Protein AF-A0A529U9S0-F1 (afdb_monomer_lite)

Structure (mmCIF, N/CA/C/O backbone):
data_AF-A0A529U9S0-F1
#
_entry.id   AF-A0A529U9S0-F1
#
loop_
_atom_site.group_PDB
_atom_site.id
_atom_site.type_symbol
_atom_site.label_atom_id
_atom_site.label_alt_id
_atom_site.label_comp_id
_atom_site.label_asym_id
_atom_site.label_entity_id
_atom_site.label_seq_id
_atom_site.pdbx_PDB_ins_code
_atom_site.Cartn_x
_atom_site.Cartn_y
_atom_site.Cartn_z
_atom_site.occupancy
_atom_site.B_iso_or_equiv
_atom_site.auth_seq_id
_atom_site.auth_comp_id
_atom_site.auth_asym_id
_atom_site.auth_atom_id
_atom_site.pdbx_PDB_model_num
ATOM 1 N N . MET A 1 1 ? 20.761 3.898 13.528 1.00 39.94 1 MET A N 1
ATOM 2 C CA . MET A 1 1 ? 19.463 4.242 12.905 1.00 39.94 1 MET A CA 1
ATOM 3 C C . MET A 1 1 ? 19.057 3.034 12.089 1.00 39.94 1 MET A C 1
ATOM 5 O O . MET A 1 1 ? 19.897 2.594 11.314 1.00 39.94 1 MET A O 1
ATOM 9 N N . SER A 1 2 ? 17.864 2.473 12.319 1.00 40.12 2 SER A N 1
ATOM 10 C CA . SER A 1 2 ? 17.371 1.343 11.515 1.00 40.12 2 SER A CA 1
ATOM 11 C C . SER A 1 2 ? 17.343 1.751 10.038 1.00 40.12 2 SER A C 1
ATOM 13 O O . SER A 1 2 ? 17.006 2.893 9.712 1.00 40.12 2 SER A O 1
ATOM 15 N N . ARG A 1 3 ? 17.801 0.841 9.175 1.00 52.47 3 ARG A N 1
ATOM 16 C CA . ARG A 1 3 ? 17.787 0.974 7.713 1.00 52.47 3 ARG A CA 1
ATOM 17 C C . ARG A 1 3 ? 16.559 0.302 7.095 1.00 52.47 3 ARG A C 1
ATOM 19 O O . ARG A 1 3 ? 16.430 0.323 5.873 1.00 52.47 3 ARG A O 1
ATOM 26 N N . ASP A 1 4 ? 15.671 -0.249 7.921 1.00 58.16 4 ASP A N 1
ATOM 27 C CA . ASP A 1 4 ? 14.472 -0.934 7.461 1.00 58.16 4 ASP A CA 1
ATOM 28 C C . ASP A 1 4 ? 13.473 0.115 6.979 1.00 58.16 4 ASP A C 1
ATOM 30 O O . ASP A 1 4 ? 12.963 0.937 7.746 1.00 58.16 4 ASP A O 1
ATOM 34 N N . LEU A 1 5 ? 13.213 0.115 5.672 1.00 68.38 5 LEU A N 1
ATOM 35 C CA . LEU A 1 5 ? 12.210 0.975 5.045 1.00 68.38 5 LEU A CA 1
ATOM 36 C C . LEU A 1 5 ? 10.841 0.297 5.138 1.00 68.38 5 LEU A C 1
ATOM 38 O O . LEU A 1 5 ? 10.161 0.065 4.133 1.00 68.38 5 LEU A O 1
ATOM 42 N N . ASP A 1 6 ? 10.477 -0.021 6.378 1.00 73.75 6 ASP A N 1
ATOM 43 C CA . ASP A 1 6 ? 9.209 -0.606 6.771 1.00 73.75 6 ASP A CA 1
ATOM 44 C C . ASP A 1 6 ? 8.230 0.460 7.250 1.00 73.75 6 ASP A C 1
ATOM 46 O O . ASP A 1 6 ? 8.589 1.540 7.723 1.00 73.75 6 ASP A O 1
ATOM 50 N N . LEU A 1 7 ? 6.948 0.131 7.129 1.00 79.19 7 LEU A N 1
ATOM 51 C CA . LEU A 1 7 ? 5.864 0.917 7.689 1.00 79.19 7 LEU A CA 1
ATOM 52 C C . LEU A 1 7 ? 5.002 0.007 8.558 1.00 79.19 7 LEU A C 1
ATOM 54 O O . LEU A 1 7 ? 4.481 -0.999 8.080 1.00 79.19 7 LEU A O 1
ATOM 58 N N . GLY A 1 8 ? 4.810 0.401 9.814 1.00 85.00 8 GLY A N 1
ATOM 59 C CA . GLY A 1 8 ? 3.914 -0.268 10.750 1.00 85.00 8 GLY A CA 1
ATOM 60 C C . GLY A 1 8 ? 2.874 0.693 11.317 1.00 85.00 8 GLY A C 1
ATOM 61 O O . GLY A 1 8 ? 3.141 1.880 11.499 1.00 85.00 8 GLY A O 1
ATOM 62 N N . LEU A 1 9 ? 1.691 0.162 11.624 1.00 89.94 9 LEU A N 1
ATOM 63 C CA . LEU A 1 9 ? 0.658 0.840 12.402 1.00 89.94 9 LEU A CA 1
ATOM 64 C C . LEU A 1 9 ? 0.400 0.012 13.662 1.00 89.94 9 LEU A C 1
ATOM 66 O O . LEU A 1 9 ? -0.000 -1.146 13.568 1.00 89.94 9 LEU A O 1
ATOM 70 N N . VAL A 1 10 ? 0.627 0.609 14.831 1.00 92.38 10 VAL A N 1
ATOM 71 C CA . VAL A 1 10 ? 0.374 -0.026 16.131 1.00 92.38 10 VAL A CA 1
ATOM 72 C C . VAL A 1 10 ? -0.876 0.590 16.741 1.00 92.38 10 VAL A C 1
ATOM 74 O O . VAL A 1 10 ? -0.999 1.813 16.784 1.00 92.38 10 VAL A O 1
ATOM 77 N N . LEU A 1 11 ? -1.799 -0.258 17.192 1.00 93.88 11 LEU A N 1
ATOM 78 C CA . LEU A 1 11 ? -3.059 0.151 17.801 1.00 93.88 11 LEU A CA 1
ATOM 79 C C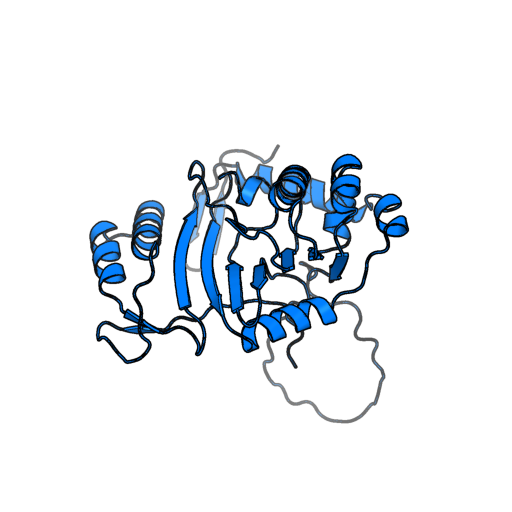 . LEU A 1 11 ? -3.237 -0.521 19.155 1.00 93.88 11 LEU A C 1
ATOM 81 O O . LEU A 1 11 ? -3.139 -1.743 19.256 1.00 93.88 11 LEU A O 1
ATOM 85 N N . ASP A 1 12 ? -3.592 0.273 20.159 1.00 94.19 12 ASP A N 1
ATOM 86 C CA . ASP A 1 12 ? -3.907 -0.226 21.494 1.00 94.19 12 ASP A CA 1
ATOM 87 C C . ASP A 1 12 ? -5.422 -0.335 21.669 1.00 94.19 12 ASP A C 1
ATOM 89 O O . ASP A 1 12 ? -6.144 0.664 21.586 1.00 94.19 12 ASP A O 1
ATOM 93 N N . GLY A 1 13 ? -5.914 -1.553 21.896 1.00 94.00 13 GLY A N 1
ATOM 94 C CA . GLY A 1 13 ? -7.333 -1.837 22.095 1.00 94.00 13 GLY A CA 1
ATOM 95 C C . GLY A 1 13 ? -7.710 -1.917 23.572 1.00 94.00 13 GLY A C 1
ATOM 96 O O . GLY A 1 13 ? -7.126 -2.686 24.332 1.00 94.00 13 GLY A O 1
ATOM 97 N N . GLU A 1 14 ? -8.736 -1.174 23.982 1.00 91.69 14 GLU A N 1
ATOM 98 C CA . GLU A 1 14 ? -9.301 -1.256 25.329 1.00 91.69 14 GLU A CA 1
ATOM 99 C C . GLU A 1 14 ? -10.832 -1.280 25.318 1.00 91.69 14 GLU A C 1
ATOM 101 O O . GLU A 1 14 ? -11.481 -0.734 24.433 1.00 91.69 14 GLU A O 1
ATOM 106 N N . THR A 1 15 ? -11.446 -1.861 26.349 1.00 88.50 15 THR A N 1
ATOM 107 C CA . THR A 1 15 ? -12.915 -1.885 26.487 1.00 88.50 15 THR A CA 1
ATOM 108 C C . THR A 1 15 ? -13.494 -0.578 27.031 1.00 88.50 15 THR A C 1
ATOM 110 O O . THR A 1 15 ? -14.685 -0.308 26.878 1.00 88.50 15 THR A O 1
ATOM 113 N N . LYS A 1 16 ? -12.675 0.259 27.681 1.00 86.94 16 LYS A N 1
ATOM 114 C CA . LYS A 1 16 ? -13.100 1.553 28.229 1.00 86.94 16 LYS A CA 1
ATOM 115 C C . LYS A 1 16 ? -12.689 2.682 27.295 1.00 86.94 16 LYS A C 1
ATOM 117 O O . LYS A 1 16 ? -11.543 2.770 26.873 1.00 86.94 16 LYS A O 1
ATOM 122 N N . ARG A 1 17 ? -13.610 3.615 27.046 1.00 86.50 17 ARG A N 1
ATOM 123 C CA . ARG A 1 17 ? -13.310 4.832 26.286 1.00 86.50 17 ARG A CA 1
ATOM 124 C C . ARG A 1 17 ? -12.298 5.694 27.045 1.00 86.50 17 ARG A C 1
ATOM 126 O O . ARG A 1 17 ? -12.560 6.111 28.173 1.00 86.50 17 ARG A O 1
ATOM 133 N N . ARG A 1 18 ? -11.181 6.017 26.395 1.00 87.38 18 ARG A N 1
ATOM 134 C CA . ARG A 1 18 ? -10.183 6.993 26.860 1.00 87.38 18 ARG A CA 1
ATOM 135 C C . ARG A 1 18 ? -10.107 8.188 25.914 1.00 87.38 18 ARG A C 1
ATOM 137 O O . ARG A 1 18 ? -10.618 8.150 24.791 1.00 87.38 18 ARG A O 1
ATOM 144 N N . LYS A 1 19 ? -9.486 9.278 26.366 1.00 86.00 19 LYS A N 1
ATOM 145 C CA . LYS A 1 19 ? -9.192 10.426 25.498 1.00 86.00 19 LYS A CA 1
ATOM 146 C C . LYS A 1 19 ? -8.305 9.956 24.339 1.00 86.00 19 LYS A C 1
ATOM 148 O O . LYS A 1 19 ? -7.311 9.289 24.586 1.00 86.00 19 LYS A O 1
ATOM 153 N N . GLY A 1 20 ? -8.676 10.300 23.106 1.00 85.19 20 GLY A N 1
ATOM 154 C CA . GLY A 1 20 ? -7.956 9.869 21.900 1.00 85.19 20 GLY A CA 1
ATOM 155 C C . GLY A 1 20 ? -8.322 8.470 21.394 1.00 85.19 20 GLY A C 1
ATOM 156 O O . GLY A 1 20 ? -7.833 8.076 20.343 1.00 85.19 20 GLY A O 1
ATOM 157 N N . SER A 1 21 ? -9.201 7.740 22.093 1.00 92.81 21 SER A N 1
ATOM 158 C CA . SER A 1 21 ? -9.713 6.468 21.578 1.00 92.81 21 SER A CA 1
ATOM 159 C C . SER A 1 21 ? -10.785 6.675 20.503 1.00 92.81 21 SER A C 1
ATOM 161 O O . SER A 1 21 ? -11.598 7.602 20.598 1.00 92.81 21 SER A O 1
ATOM 163 N N . GLN A 1 22 ? -10.797 5.793 19.508 1.00 94.81 22 GLN A N 1
ATOM 164 C CA . GLN A 1 22 ? -11.670 5.822 18.340 1.00 94.81 22 GLN A CA 1
ATOM 165 C C . GLN A 1 22 ? -12.298 4.449 18.070 1.00 94.81 22 GLN A C 1
ATOM 167 O O . GLN A 1 22 ? -11.843 3.414 18.565 1.00 94.81 22 GLN A O 1
ATOM 172 N N . GLU A 1 23 ? -13.380 4.456 17.302 1.00 95.31 23 GLU A N 1
ATOM 173 C CA . GLU A 1 23 ? -13.892 3.262 16.631 1.00 95.31 23 GLU A CA 1
ATOM 174 C C . GLU A 1 23 ? -13.209 3.160 15.267 1.00 95.31 23 GLU A C 1
ATOM 176 O O . GLU A 1 23 ? -12.935 4.185 14.649 1.00 95.31 23 GLU A O 1
ATOM 181 N N . ILE A 1 24 ? -12.933 1.942 14.806 1.00 96.75 24 ILE A N 1
ATOM 182 C CA . ILE A 1 24 ? -12.293 1.698 13.510 1.00 96.75 24 ILE A CA 1
ATOM 183 C C . ILE A 1 24 ? -13.255 0.864 12.674 1.00 96.75 24 ILE A C 1
ATOM 185 O O . ILE A 1 24 ? -13.656 -0.221 13.097 1.00 96.75 24 ILE A O 1
ATOM 189 N N . ALA A 1 25 ? -13.644 1.362 11.499 1.00 96.00 25 ALA A N 1
ATOM 190 C CA . ALA A 1 25 ? -14.510 0.608 10.599 1.00 96.00 25 ALA A CA 1
ATOM 191 C C . ALA A 1 25 ? -13.780 -0.618 10.021 1.00 96.00 25 ALA A C 1
ATOM 193 O O . ALA A 1 25 ? -12.560 -0.615 9.865 1.00 96.00 25 ALA A O 1
ATOM 194 N N . GLY A 1 26 ? -14.531 -1.671 9.700 1.00 94.88 26 GLY A N 1
ATOM 195 C CA . GLY A 1 26 ? -14.020 -2.861 9.012 1.00 94.88 26 GLY A CA 1
ATOM 196 C C . GLY A 1 26 ? -13.323 -3.888 9.910 1.00 94.88 26 GLY A C 1
ATOM 197 O O . GLY A 1 26 ? -13.367 -5.076 9.594 1.00 94.88 26 GLY A O 1
ATOM 198 N N . ILE A 1 27 ? -12.761 -3.489 11.060 1.00 95.25 27 ILE A N 1
ATOM 199 C CA . ILE A 1 27 ? -11.979 -4.395 11.924 1.00 95.25 27 ILE A CA 1
ATOM 200 C C . ILE A 1 27 ? -12.803 -5.573 12.463 1.00 95.25 27 ILE A C 1
ATOM 202 O O . ILE A 1 27 ? -12.305 -6.689 12.597 1.00 95.25 27 ILE A O 1
ATOM 206 N N . ASP A 1 28 ? -14.087 -5.345 12.730 1.00 95.31 28 ASP A N 1
ATOM 207 C CA . ASP A 1 28 ? -15.034 -6.368 13.161 1.00 95.31 28 ASP A CA 1
ATOM 208 C C . ASP A 1 28 ? -15.316 -7.391 12.056 1.00 95.31 28 ASP A C 1
ATOM 210 O O . ASP A 1 28 ? -15.362 -8.594 12.311 1.00 95.31 28 ASP A O 1
ATOM 214 N N . THR A 1 29 ? -15.475 -6.901 10.827 1.00 94.50 29 THR A N 1
ATOM 215 C CA . THR A 1 29 ? -15.724 -7.704 9.630 1.00 94.50 29 THR A CA 1
ATOM 216 C C . THR A 1 29 ? -14.485 -8.520 9.277 1.00 94.50 29 THR A C 1
ATOM 218 O O . THR A 1 29 ? -14.601 -9.723 9.050 1.00 94.50 29 THR A O 1
ATOM 221 N N . LEU A 1 30 ? -13.299 -7.904 9.335 1.00 94.56 30 LEU A N 1
ATOM 222 C CA . LEU A 1 30 ? -12.009 -8.577 9.197 1.00 94.56 30 LEU A CA 1
ATOM 223 C C . LEU A 1 30 ? -11.879 -9.719 10.207 1.00 94.56 30 LEU A C 1
ATOM 225 O O . LEU A 1 30 ? -11.605 -10.852 9.816 1.00 94.56 30 LEU A O 1
ATOM 229 N N . GLY A 1 31 ? -12.108 -9.451 11.497 1.00 94.38 31 GLY A N 1
ATOM 230 C CA . GLY A 1 31 ? -11.970 -10.469 12.538 1.00 94.38 31 GLY A CA 1
ATOM 231 C C . GLY A 1 31 ? -12.940 -11.635 12.350 1.00 94.38 31 GLY A C 1
ATOM 232 O O . GLY A 1 31 ? -12.537 -12.797 12.428 1.00 94.38 31 GLY A O 1
ATOM 233 N N . ALA A 1 32 ? -14.207 -11.338 12.048 1.00 94.81 32 ALA A N 1
ATOM 234 C CA . ALA A 1 32 ? -15.221 -12.356 11.781 1.00 94.81 32 ALA A CA 1
ATOM 235 C C . ALA A 1 32 ? -14.833 -13.262 10.606 1.00 94.81 32 ALA A C 1
ATOM 237 O O . ALA A 1 32 ? -14.986 -14.483 10.680 1.00 94.81 32 ALA A O 1
ATOM 238 N N . GLU A 1 33 ? -14.322 -12.671 9.529 1.00 93.88 33 GLU A N 1
ATOM 239 C CA . GLU A 1 33 ? -13.958 -13.409 8.328 1.00 93.88 33 GLU A CA 1
ATOM 240 C C . GLU A 1 33 ? -12.716 -14.276 8.542 1.00 93.88 33 GLU A C 1
ATOM 242 O O . GLU A 1 33 ? -12.725 -15.456 8.191 1.00 93.88 33 GLU A O 1
ATOM 247 N N . LEU A 1 34 ? -11.695 -13.760 9.233 1.00 93.31 34 LEU A N 1
ATOM 248 C CA . LEU A 1 34 ? -10.542 -14.569 9.634 1.00 93.31 34 LEU A CA 1
ATOM 249 C C . LEU A 1 34 ? -10.957 -15.752 10.520 1.00 93.31 34 LEU A C 1
ATOM 251 O O . LEU A 1 34 ? -10.493 -16.869 10.299 1.00 93.31 34 LEU A O 1
ATOM 255 N N . ALA A 1 35 ? -11.870 -15.551 11.478 1.00 93.19 35 ALA A N 1
ATOM 256 C CA . ALA A 1 35 ? -12.383 -16.641 12.310 1.00 93.19 35 ALA A CA 1
ATOM 257 C C . ALA A 1 35 ? -13.143 -17.696 11.487 1.00 93.19 35 ALA A C 1
ATOM 259 O O . ALA A 1 35 ? -12.973 -18.897 11.714 1.00 93.19 35 ALA A O 1
ATOM 260 N N . ARG A 1 36 ? -13.947 -17.264 10.505 1.00 92.88 36 ARG A N 1
ATOM 261 C CA . ARG A 1 36 ? -14.680 -18.157 9.594 1.00 92.88 36 ARG A CA 1
ATOM 262 C C . ARG A 1 36 ? -13.726 -19.000 8.749 1.00 92.88 36 ARG A C 1
ATOM 264 O O . ARG A 1 36 ? -13.919 -20.212 8.651 1.00 92.88 36 ARG A O 1
ATOM 271 N N . LEU A 1 37 ? -12.698 -18.377 8.178 1.00 91.12 37 LEU A N 1
ATOM 272 C CA . LEU A 1 37 ? -11.697 -19.052 7.351 1.00 91.12 37 LEU A CA 1
ATOM 273 C C . LEU A 1 37 ? -10.831 -20.018 8.167 1.00 91.12 37 LEU A C 1
ATOM 275 O O . LEU A 1 37 ? -10.582 -21.139 7.727 1.00 91.12 37 LEU A O 1
ATOM 279 N N . ALA A 1 38 ? -10.422 -19.617 9.373 1.00 90.25 38 ALA A N 1
ATOM 280 C CA . ALA A 1 38 ? -9.551 -20.418 10.227 1.00 90.25 38 ALA A CA 1
ATOM 281 C C . ALA A 1 38 ? -10.254 -21.631 10.866 1.00 90.25 38 ALA A C 1
ATOM 283 O O . ALA A 1 38 ? -9.577 -22.548 11.327 1.00 90.25 38 ALA A O 1
ATOM 284 N N . LYS A 1 39 ? -11.598 -21.653 10.900 1.00 90.94 39 LYS A N 1
ATOM 285 C CA . LYS A 1 39 ? -12.419 -22.740 11.478 1.00 90.94 39 LYS A CA 1
ATOM 286 C C . LYS A 1 39 ? -11.986 -23.130 12.900 1.00 90.94 39 LYS A C 1
ATOM 288 O O . LYS A 1 39 ? -12.023 -24.304 13.273 1.00 90.94 39 LYS A O 1
ATOM 293 N N . LEU A 1 40 ? -11.552 -22.147 13.691 1.00 81.06 40 LEU A N 1
ATOM 294 C CA . LEU A 1 40 ? -11.013 -22.396 15.025 1.00 81.06 40 LEU A CA 1
ATOM 295 C C . LEU A 1 40 ? -12.123 -22.882 15.972 1.00 81.06 40 LEU A C 1
ATOM 297 O O . LEU A 1 40 ? -13.175 -22.240 16.065 1.00 81.06 40 LEU A O 1
ATOM 301 N N . PRO A 1 41 ? -11.912 -23.992 16.703 1.00 81.38 41 PRO A N 1
ATOM 302 C CA . PRO A 1 41 ? -12.891 -24.467 17.668 1.00 81.38 41 PRO A CA 1
ATOM 303 C C . PRO A 1 41 ? -13.054 -23.430 18.786 1.00 81.38 41 PRO A C 1
ATOM 305 O O . PRO A 1 41 ? -12.072 -22.896 19.298 1.00 81.38 41 PRO A O 1
ATOM 308 N N . ASN A 1 42 ? -14.301 -23.171 19.187 1.00 88.56 42 ASN A N 1
ATOM 309 C CA . ASN A 1 42 ? -14.683 -22.227 20.250 1.00 88.56 42 ASN A CA 1
ATOM 310 C C . ASN A 1 42 ? -14.510 -20.728 19.936 1.00 88.56 42 ASN A C 1
ATOM 312 O O . ASN A 1 42 ? -14.739 -19.905 20.820 1.00 88.56 42 ASN A O 1
ATOM 316 N N . ILE A 1 43 ? -14.176 -20.349 18.697 1.00 90.12 43 ILE A N 1
ATOM 317 C CA . ILE A 1 43 ? -14.208 -18.947 18.256 1.00 90.12 43 ILE A CA 1
ATOM 318 C C . ILE A 1 43 ? -15.357 -18.777 17.266 1.00 90.12 43 ILE A C 1
ATOM 320 O O . ILE A 1 43 ? -15.284 -19.208 16.118 1.00 90.12 43 ILE A O 1
ATOM 324 N N . HIS A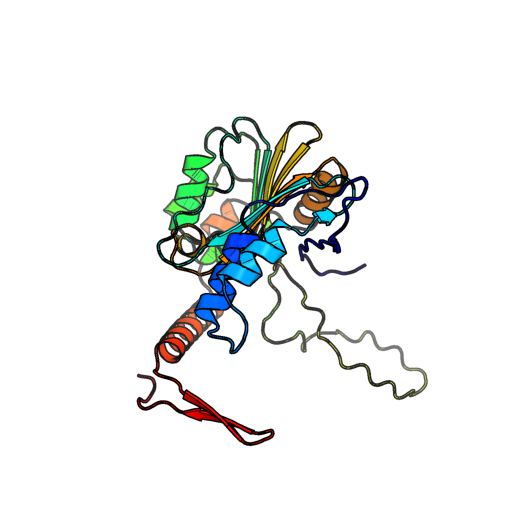 1 44 ? -16.440 -18.144 17.718 1.00 95.00 44 HIS A N 1
ATOM 325 C CA . HIS A 1 44 ? -17.592 -17.850 16.867 1.00 95.00 44 HIS A CA 1
ATOM 326 C C . HIS A 1 44 ? -17.402 -16.499 16.157 1.00 95.00 44 HIS A C 1
ATOM 328 O O . HIS A 1 44 ? -17.266 -15.488 16.859 1.00 95.00 44 HIS A O 1
ATOM 334 N N . PRO A 1 45 ? -17.442 -16.442 14.809 1.00 95.69 45 PRO A N 1
ATOM 335 C CA . PRO A 1 45 ? -17.265 -15.208 14.039 1.00 95.69 45 PRO A CA 1
ATOM 336 C C . PRO A 1 45 ? -18.129 -14.039 14.521 1.00 95.69 45 PRO A C 1
ATOM 338 O O . PRO A 1 45 ? -17.651 -12.918 14.664 1.00 95.69 45 PRO A O 1
ATOM 341 N N . GLU A 1 46 ? -19.396 -14.296 14.842 1.00 96.12 46 GLU A N 1
ATOM 342 C CA . GLU A 1 46 ? -20.358 -13.278 15.268 1.00 96.12 46 GLU A CA 1
ATOM 343 C C . GLU A 1 46 ? -20.071 -12.759 16.684 1.00 96.12 46 GLU A C 1
ATOM 345 O O . GLU A 1 46 ? -20.353 -11.602 17.005 1.00 96.12 46 GLU A O 1
ATOM 350 N N . SER A 1 47 ? -19.518 -13.606 17.554 1.00 95.25 47 SER A N 1
ATOM 351 C CA . SER A 1 47 ? -19.082 -13.188 18.888 1.00 95.25 47 SER A CA 1
ATOM 352 C C . SER A 1 47 ? -17.819 -12.340 18.803 1.00 95.25 47 SER A C 1
ATOM 354 O O . SER A 1 47 ? -17.799 -11.266 19.398 1.00 95.25 47 SER A O 1
ATOM 356 N N . LEU A 1 48 ? -16.839 -12.748 17.990 1.00 95.19 48 LEU A N 1
ATOM 357 C CA . LEU A 1 48 ? -15.619 -11.973 17.757 1.00 95.19 48 LEU A CA 1
ATOM 358 C C . LEU A 1 48 ? -15.925 -10.609 17.121 1.00 95.19 48 LEU A C 1
ATOM 360 O O . LEU A 1 48 ? -15.415 -9.589 17.573 1.00 95.19 48 LEU A O 1
ATOM 364 N N . ALA A 1 49 ? -16.824 -10.560 16.133 1.00 96.44 49 ALA A N 1
ATOM 365 C CA . ALA A 1 49 ? -17.263 -9.302 15.530 1.00 96.44 49 ALA A CA 1
ATOM 366 C C . ALA A 1 49 ? -17.850 -8.339 16.576 1.00 96.44 49 ALA A C 1
ATOM 368 O O . ALA A 1 49 ? -17.525 -7.154 16.601 1.00 96.44 49 ALA A O 1
ATOM 369 N N . ARG A 1 50 ? -18.725 -8.842 17.462 1.00 96.19 50 ARG A N 1
ATOM 370 C CA . ARG A 1 50 ? -19.321 -8.034 18.540 1.00 96.19 50 ARG A CA 1
ATOM 371 C C . ARG A 1 50 ? -18.274 -7.543 19.531 1.00 96.19 50 ARG A C 1
ATOM 373 O O . ARG A 1 50 ? -18.354 -6.391 19.950 1.00 96.19 50 ARG A O 1
ATOM 380 N N . GLU A 1 51 ? -17.317 -8.394 19.886 1.00 94.88 51 GLU A N 1
ATOM 381 C CA . GLU A 1 51 ? -16.209 -8.023 20.761 1.00 94.88 51 GLU A CA 1
ATOM 382 C C . GLU A 1 51 ? -15.387 -6.890 20.137 1.00 94.88 51 GLU A C 1
ATOM 384 O O . GLU A 1 51 ? -15.279 -5.825 20.741 1.00 94.88 51 GLU A O 1
ATOM 389 N N . LEU A 1 52 ? -14.933 -7.046 18.890 1.00 95.50 52 LEU A N 1
ATOM 390 C CA . LEU A 1 52 ? -14.132 -6.043 18.181 1.00 95.50 52 LEU A CA 1
ATOM 391 C C . LEU A 1 52 ? -14.864 -4.703 17.990 1.00 95.50 52 LEU A C 1
ATOM 393 O O . LEU A 1 52 ? -14.240 -3.655 18.139 1.00 95.50 52 LEU A O 1
ATOM 397 N N . ARG A 1 53 ? -16.187 -4.701 17.757 1.00 95.25 53 ARG A N 1
ATOM 398 C CA . ARG A 1 53 ? -17.001 -3.459 17.736 1.00 95.25 53 ARG A CA 1
ATOM 399 C C . ARG A 1 53 ? -17.037 -2.735 19.083 1.00 95.25 53 ARG A C 1
ATOM 401 O O . ARG A 1 53 ? -17.221 -1.517 19.140 1.00 95.25 53 ARG A O 1
ATOM 408 N N . SER A 1 54 ? -16.941 -3.487 20.178 1.00 94.50 54 SER A N 1
ATOM 409 C CA . SER A 1 54 ? -16.967 -2.927 21.532 1.00 94.50 54 SER A CA 1
ATOM 410 C C . SER A 1 54 ? -15.620 -2.335 21.953 1.00 94.50 54 SER A C 1
ATOM 412 O O . SER A 1 54 ? -15.586 -1.474 22.833 1.00 94.50 54 SER A O 1
ATOM 414 N N . VAL A 1 55 ? -14.526 -2.742 21.297 1.00 96.38 55 VAL A N 1
ATOM 415 C CA . VAL A 1 55 ? -13.184 -2.214 21.551 1.00 96.38 55 VAL A CA 1
ATOM 416 C C . VAL A 1 55 ? -13.108 -0.741 21.142 1.00 96.38 55 VAL A C 1
ATOM 418 O O . VAL A 1 55 ? -13.738 -0.272 20.189 1.00 96.38 55 VAL A O 1
ATOM 421 N N . ARG A 1 56 ? -12.343 0.023 21.914 1.00 96.12 56 ARG A N 1
ATOM 422 C CA . ARG A 1 56 ? -11.942 1.395 21.631 1.00 96.12 56 ARG A CA 1
ATOM 423 C C . ARG A 1 56 ? -10.442 1.397 21.385 1.00 96.12 56 ARG A C 1
ATOM 425 O O . ARG A 1 56 ? -9.676 0.952 22.235 1.00 96.12 56 ARG A O 1
ATOM 432 N N . TRP A 1 57 ? -10.049 1.884 20.217 1.00 96.88 57 TRP A N 1
ATOM 433 C CA . TRP A 1 57 ? -8.683 1.801 19.718 1.00 96.88 57 TRP A CA 1
ATOM 434 C C . TRP A 1 57 ? -7.970 3.130 19.897 1.00 96.88 57 TRP A C 1
ATOM 436 O O . TRP A 1 57 ? -8.535 4.178 19.598 1.00 96.88 57 TRP A O 1
ATOM 446 N N . THR A 1 58 ? -6.732 3.106 20.363 1.00 96.12 58 THR A N 1
ATOM 447 C CA . THR A 1 58 ? -5.863 4.282 20.403 1.00 96.12 58 THR A CA 1
ATOM 448 C C . THR A 1 58 ? -4.800 4.118 19.328 1.00 96.12 58 THR A C 1
ATOM 450 O O . THR A 1 58 ? -4.116 3.100 19.289 1.00 96.12 58 THR A O 1
ATOM 453 N N . ALA A 1 59 ? -4.702 5.104 18.439 1.00 95.50 59 ALA A N 1
ATOM 454 C CA . ALA A 1 59 ? -3.664 5.179 17.417 1.00 95.50 59 ALA A CA 1
ATOM 455 C C . ALA A 1 59 ? -2.518 6.088 17.896 1.00 95.50 59 ALA A C 1
ATOM 457 O O . ALA A 1 59 ? -2.702 6.832 18.870 1.00 95.50 59 ALA A O 1
ATOM 458 N N . PRO A 1 60 ? -1.350 6.073 17.227 1.00 93.56 60 PRO A N 1
ATOM 459 C CA . PRO A 1 60 ? -0.280 7.016 17.521 1.00 93.56 60 PRO A CA 1
ATOM 460 C C . PRO A 1 60 ? -0.767 8.470 17.432 1.00 93.56 60 PRO A C 1
ATOM 462 O O . PRO A 1 60 ? -1.707 8.797 16.706 1.00 93.56 60 PRO A O 1
ATOM 465 N N . SER A 1 61 ? -0.137 9.361 18.199 1.00 92.06 61 SER A N 1
ATOM 466 C CA . SER A 1 61 ? -0.550 10.767 18.271 1.00 92.06 61 SER A CA 1
ATOM 467 C C . SER A 1 61 ? -0.551 11.425 16.890 1.00 92.06 61 SER A C 1
ATOM 469 O O . SER A 1 61 ? 0.455 11.387 16.195 1.00 92.06 61 SER A O 1
ATOM 471 N N . GLY A 1 62 ? -1.654 12.089 16.533 1.00 91.69 62 GLY A N 1
ATOM 472 C CA . GLY A 1 62 ? -1.812 12.752 15.234 1.00 91.69 62 GLY A CA 1
ATOM 473 C C . GLY A 1 62 ? -2.398 11.864 14.133 1.00 91.69 62 GLY A C 1
ATOM 474 O O . GLY A 1 62 ? -2.716 12.392 13.071 1.00 91.69 62 GLY A O 1
ATOM 475 N N . ILE A 1 63 ? -2.604 10.567 14.401 1.00 95.75 63 ILE A N 1
ATOM 476 C CA . ILE A 1 63 ? -3.185 9.611 13.456 1.00 95.75 63 ILE A CA 1
ATOM 477 C C . ILE A 1 63 ? -4.667 9.355 13.759 1.00 95.75 63 ILE A C 1
ATOM 479 O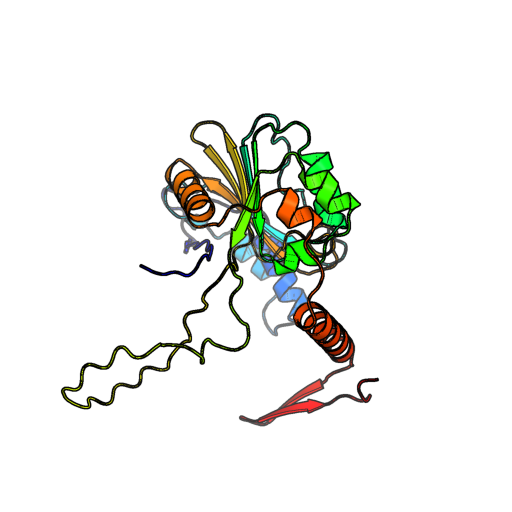 O . ILE A 1 63 ? -5.050 9.032 14.886 1.00 95.75 63 ILE A O 1
ATOM 483 N N . GLU A 1 64 ? -5.504 9.426 12.725 1.00 96.25 64 GLU A N 1
ATOM 484 C CA . GLU A 1 64 ? -6.906 8.996 12.760 1.00 96.25 64 GLU A CA 1
ATOM 485 C C . GLU A 1 64 ? -7.101 7.822 11.796 1.00 96.25 64 GLU A C 1
ATOM 487 O O . GLU A 1 64 ? -6.965 7.973 10.582 1.00 96.25 64 GLU A O 1
ATOM 492 N N . VAL A 1 65 ? -7.429 6.643 12.323 1.00 96.88 65 VAL A N 1
ATOM 493 C CA . VAL A 1 65 ? -7.615 5.421 11.537 1.00 96.88 65 VAL A CA 1
ATOM 494 C C . VAL A 1 65 ? -9.077 5.284 11.151 1.00 96.88 65 VAL A C 1
ATOM 496 O O . VAL A 1 65 ? -9.938 5.008 11.981 1.00 96.88 65 VAL A O 1
ATOM 499 N N . ARG A 1 66 ? -9.356 5.447 9.859 1.00 94.88 66 ARG A N 1
ATOM 500 C CA . ARG A 1 66 ? -10.712 5.395 9.313 1.00 94.88 66 ARG A CA 1
ATOM 501 C C . ARG A 1 66 ? -11.217 3.964 9.181 1.00 94.88 66 ARG A C 1
ATOM 503 O O . ARG A 1 66 ? -12.345 3.679 9.575 1.00 94.88 66 ARG A O 1
ATOM 510 N N . SER A 1 67 ? -10.399 3.076 8.619 1.00 95.38 67 SER A N 1
ATOM 511 C CA . SER A 1 67 ? -10.772 1.672 8.440 1.00 95.38 67 SER A CA 1
ATOM 512 C C . SER A 1 67 ? -9.576 0.733 8.473 1.00 95.38 67 SER A C 1
ATOM 514 O O . SER A 1 67 ? -8.447 1.127 8.169 1.00 95.38 67 SER A O 1
ATOM 516 N N . ILE A 1 68 ? -9.852 -0.518 8.833 1.00 95.62 68 ILE A N 1
ATOM 517 C CA . ILE A 1 68 ? -8.985 -1.667 8.588 1.00 95.62 68 ILE A CA 1
ATOM 518 C C . ILE A 1 68 ? -9.849 -2.741 7.943 1.00 95.62 68 ILE A C 1
ATOM 520 O O . ILE A 1 68 ? -10.776 -3.258 8.561 1.00 95.62 68 ILE A O 1
ATOM 524 N N . ASP A 1 69 ? -9.533 -3.065 6.699 1.00 93.06 69 ASP A N 1
ATOM 525 C CA . ASP A 1 69 ? -10.344 -3.905 5.834 1.00 93.06 69 ASP A CA 1
ATOM 526 C C . ASP A 1 69 ? -9.581 -5.182 5.464 1.00 93.06 69 ASP A C 1
ATOM 528 O O . ASP A 1 69 ? -8.368 -5.153 5.244 1.00 93.06 69 ASP A O 1
ATOM 532 N N . LEU A 1 70 ? -10.306 -6.298 5.366 1.00 92.88 70 LEU A N 1
ATOM 533 C CA . LEU A 1 70 ? -9.818 -7.520 4.730 1.00 92.88 70 LEU A CA 1
ATOM 534 C C . LEU A 1 70 ? -10.423 -7.605 3.334 1.00 92.88 70 LEU A C 1
ATOM 536 O O . LEU A 1 70 ? -11.635 -7.760 3.182 1.00 92.88 70 LEU A O 1
ATOM 540 N N . TRP A 1 71 ? -9.581 -7.501 2.319 1.00 91.06 71 TRP A N 1
ATOM 541 C CA . TRP A 1 71 ? -9.960 -7.772 0.943 1.00 91.06 71 TRP A CA 1
ATOM 542 C C . TRP A 1 71 ? -9.733 -9.250 0.701 1.00 91.06 71 TRP A C 1
ATOM 544 O O . TRP A 1 71 ? -8.652 -9.762 0.958 1.00 91.06 71 TRP A O 1
ATOM 554 N N . LEU A 1 72 ? -10.761 -9.946 0.246 1.00 88.12 72 LEU A N 1
ATOM 555 C CA . LEU A 1 72 ? -10.674 -11.326 -0.207 1.00 88.12 72 L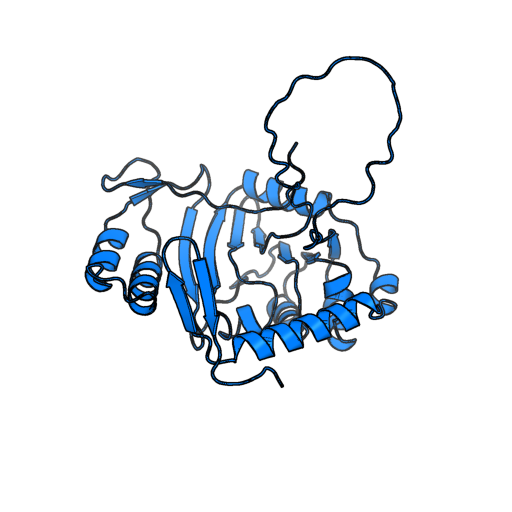EU A CA 1
ATOM 556 C C . LEU A 1 72 ? -10.855 -11.381 -1.721 1.00 88.12 72 LEU A C 1
ATOM 558 O O . LEU A 1 72 ? -11.329 -10.400 -2.316 1.00 88.12 72 LEU A O 1
ATOM 562 N N . PRO A 1 73 ? -10.545 -12.525 -2.353 1.00 83.06 73 PRO A N 1
ATOM 563 C CA . PRO A 1 73 ? -10.978 -12.758 -3.713 1.00 83.06 73 PRO A CA 1
ATOM 564 C C . PRO A 1 73 ? -12.455 -12.383 -3.903 1.00 83.06 73 PRO A C 1
ATOM 566 O O . PRO A 1 73 ? -13.277 -12.673 -3.038 1.00 83.06 73 PRO A O 1
ATOM 569 N N . GLU A 1 74 ? -12.773 -11.692 -5.000 1.00 74.88 74 GLU A N 1
ATOM 570 C CA . GLU A 1 74 ? -14.124 -11.197 -5.346 1.00 74.88 74 GLU A CA 1
ATOM 571 C C . GLU A 1 74 ? -14.650 -9.976 -4.551 1.00 74.88 74 GLU A C 1
ATOM 573 O O . GLU A 1 74 ? -15.681 -9.404 -4.918 1.00 74.88 74 GLU A O 1
ATOM 578 N N . THR A 1 75 ? -13.944 -9.493 -3.522 1.00 76.12 75 THR A N 1
ATOM 579 C CA . THR A 1 75 ? -14.299 -8.225 -2.844 1.00 76.12 75 THR A CA 1
ATOM 580 C C . THR A 1 75 ? -13.830 -7.019 -3.654 1.00 76.12 75 THR A C 1
ATOM 582 O O . THR A 1 75 ? -12.677 -6.965 -4.026 1.00 76.12 75 THR A O 1
ATOM 585 N N . ARG A 1 76 ? -14.649 -5.999 -3.938 1.00 72.19 76 ARG A N 1
ATOM 586 C CA . ARG A 1 76 ? -14.144 -4.811 -4.665 1.00 72.19 76 ARG A CA 1
ATOM 587 C C . ARG A 1 76 ? -13.413 -3.863 -3.707 1.00 72.19 76 ARG A C 1
ATOM 589 O O . ARG A 1 76 ? -14.100 -3.195 -2.930 1.00 72.19 76 ARG A O 1
ATOM 596 N N . PRO A 1 77 ? -12.072 -3.752 -3.752 1.00 78.06 77 PRO A N 1
ATOM 597 C CA . PRO A 1 77 ? -11.376 -2.822 -2.883 1.00 78.06 77 PRO A CA 1
ATOM 598 C C . PRO A 1 77 ? -11.669 -1.385 -3.309 1.00 78.06 77 PRO A C 1
ATOM 600 O O . PRO A 1 77 ? -11.828 -1.068 -4.490 1.00 78.06 77 PRO A O 1
ATOM 603 N N . VAL A 1 78 ? -11.731 -0.489 -2.329 1.00 73.12 78 VAL A N 1
ATOM 604 C CA . VAL A 1 78 ? -11.819 0.946 -2.606 1.00 73.12 78 VAL A CA 1
ATOM 605 C C . VAL A 1 78 ? -10.452 1.415 -3.132 1.00 73.12 78 VAL A C 1
ATOM 607 O O . VAL A 1 78 ? -9.434 1.072 -2.529 1.00 73.12 78 VAL A O 1
ATOM 610 N N . PRO A 1 79 ? -10.369 2.207 -4.213 1.00 71.88 79 PRO A N 1
ATOM 611 C CA . PRO A 1 79 ? -9.091 2.720 -4.707 1.00 71.88 79 PRO A CA 1
ATOM 612 C C . PRO A 1 79 ? -8.285 3.475 -3.638 1.00 71.88 79 PRO A C 1
ATOM 614 O O . PRO A 1 79 ? -8.843 4.058 -2.703 1.00 71.88 79 PRO A O 1
ATOM 617 N N . ALA A 1 80 ? -6.956 3.481 -3.770 1.00 69.38 80 ALA A N 1
ATOM 618 C CA . ALA A 1 80 ? -6.069 4.159 -2.820 1.00 69.38 80 ALA A CA 1
ATOM 619 C C . ALA A 1 80 ? -6.249 5.689 -2.826 1.00 69.38 80 ALA A C 1
ATOM 621 O O . ALA A 1 80 ? -6.085 6.348 -1.805 1.00 69.38 80 ALA A O 1
ATOM 622 N N . PHE A 1 81 ? -6.612 6.242 -3.987 1.00 70.12 81 PHE A N 1
ATOM 623 C CA . PHE A 1 81 ? -6.596 7.676 -4.280 1.00 70.12 81 PHE A CA 1
ATOM 624 C C . PHE A 1 81 ? -7.969 8.190 -4.729 1.00 70.12 81 PHE A C 1
ATOM 626 O O . PHE A 1 81 ? -8.107 8.787 -5.795 1.00 70.12 81 PHE A O 1
ATOM 633 N N . MET A 1 82 ? -9.006 7.932 -3.932 1.00 57.69 82 MET A N 1
ATOM 634 C CA . MET A 1 82 ? -10.316 8.556 -4.146 1.00 57.69 82 MET A CA 1
ATOM 635 C C . MET A 1 82 ? -10.203 10.076 -3.920 1.00 57.69 82 MET A C 1
ATOM 637 O O . MET A 1 82 ? -9.622 10.504 -2.926 1.00 57.69 82 MET A O 1
ATOM 641 N N . ASP A 1 83 ? -10.727 10.884 -4.846 1.00 62.19 83 ASP A N 1
ATOM 642 C CA . ASP A 1 83 ? -10.804 12.355 -4.760 1.00 62.19 83 ASP A CA 1
ATOM 643 C C . ASP A 1 83 ? -9.483 13.088 -4.445 1.00 62.19 83 ASP A C 1
ATOM 645 O O . ASP A 1 83 ? -9.459 14.161 -3.838 1.00 62.19 83 ASP A O 1
ATOM 649 N N . SER A 1 84 ? -8.347 12.558 -4.904 1.00 65.38 84 SER A N 1
ATOM 650 C CA . SER A 1 84 ? -7.030 13.171 -4.687 1.00 65.38 84 SER A CA 1
ATOM 651 C C . SER A 1 84 ? -6.699 14.297 -5.680 1.00 65.38 84 SER A C 1
ATOM 653 O O . SER A 1 84 ? -5.526 14.563 -5.966 1.00 65.38 84 SER A O 1
ATOM 655 N N . GLU A 1 85 ? -7.715 14.941 -6.259 1.00 69.69 85 GLU A N 1
ATOM 656 C CA . GLU A 1 85 ? -7.516 16.015 -7.228 1.00 69.69 85 GLU A CA 1
ATOM 657 C C . GLU A 1 85 ? -6.658 17.126 -6.597 1.00 69.69 85 GLU A C 1
ATOM 659 O O . GLU A 1 85 ? -6.935 17.600 -5.497 1.00 69.69 85 GLU A O 1
ATOM 664 N N . LYS A 1 86 ? -5.595 17.546 -7.299 1.00 71.31 86 LYS A N 1
ATOM 665 C CA . LYS A 1 86 ? -4.635 18.585 -6.865 1.00 71.31 86 LYS A CA 1
ATOM 666 C C . LYS A 1 86 ? -3.739 18.229 -5.667 1.00 71.31 86 LYS A C 1
ATOM 668 O O . LYS A 1 86 ? -2.997 19.096 -5.211 1.00 71.31 86 LYS A O 1
ATOM 673 N N . ARG A 1 87 ? -3.759 16.990 -5.175 1.00 86.75 87 ARG A N 1
ATOM 674 C CA . ARG A 1 87 ? -2.841 16.536 -4.119 1.00 86.75 87 ARG A CA 1
ATOM 675 C C . ARG A 1 87 ? -1.538 16.004 -4.694 1.00 86.75 87 ARG A C 1
ATOM 677 O O . ARG A 1 87 ? -1.523 15.489 -5.814 1.00 86.75 87 ARG A O 1
ATOM 684 N N . LYS A 1 88 ? -0.466 16.097 -3.907 1.00 93.12 88 LYS A N 1
ATOM 685 C CA . LYS A 1 88 ? 0.780 15.377 -4.181 1.00 93.12 88 LYS A CA 1
ATOM 686 C C . LYS A 1 88 ? 0.571 13.903 -3.854 1.00 93.12 88 LYS A C 1
ATOM 688 O O . LYS A 1 88 ? 0.083 13.584 -2.773 1.00 93.12 88 LYS A O 1
ATOM 693 N N . LEU A 1 89 ? 0.946 13.024 -4.772 1.00 95.00 89 LEU A N 1
ATOM 694 C CA . LEU A 1 89 ? 0.792 11.583 -4.638 1.00 95.00 89 LEU A CA 1
ATOM 695 C C . LEU A 1 89 ? 2.148 10.913 -4.486 1.00 95.00 89 LEU A C 1
ATOM 697 O O . LEU A 1 89 ? 3.078 11.198 -5.242 1.00 95.00 89 LEU A O 1
ATOM 701 N N . VAL A 1 90 ? 2.241 9.995 -3.531 1.00 96.12 90 VAL A N 1
ATOM 702 C CA . VAL A 1 90 ? 3.413 9.143 -3.340 1.00 96.12 90 VAL A CA 1
ATOM 703 C C . VAL A 1 90 ? 2.945 7.697 -3.269 1.00 96.12 90 VAL A C 1
ATOM 705 O O . VAL A 1 90 ? 2.141 7.343 -2.410 1.00 96.12 90 VAL A O 1
ATOM 708 N N . VAL A 1 91 ? 3.442 6.869 -4.182 1.00 96.19 91 VAL A N 1
ATOM 709 C CA . VAL A 1 91 ? 3.273 5.414 -4.161 1.00 96.19 91 VAL A CA 1
ATOM 710 C C . VAL A 1 91 ? 4.616 4.800 -3.815 1.00 96.19 91 VAL A C 1
ATOM 712 O O . VAL A 1 91 ? 5.613 5.104 -4.462 1.00 96.19 91 VAL A O 1
ATOM 715 N N . VAL A 1 92 ? 4.638 3.929 -2.817 1.00 95.25 92 VAL A N 1
ATOM 716 C CA . VAL A 1 92 ? 5.801 3.149 -2.410 1.00 95.25 92 VAL A CA 1
ATOM 717 C C . VAL A 1 92 ? 5.396 1.684 -2.454 1.00 95.25 92 VAL A C 1
ATOM 719 O O . VAL A 1 92 ? 4.478 1.287 -1.740 1.00 95.25 92 VAL A O 1
ATOM 722 N N . SER A 1 93 ? 6.025 0.879 -3.307 1.00 94.06 93 SER A N 1
ATOM 723 C CA . SER A 1 93 ? 5.754 -0.561 -3.346 1.00 94.06 93 SER A CA 1
ATOM 724 C C . SER A 1 93 ? 6.913 -1.344 -3.965 1.00 94.06 93 SER A C 1
ATOM 726 O O . SER A 1 93 ? 7.433 -0.923 -5.004 1.00 94.06 93 SER A O 1
ATOM 728 N N . PRO A 1 94 ? 7.311 -2.497 -3.391 1.00 91.81 94 PRO A N 1
ATOM 729 C CA . PRO A 1 94 ? 8.379 -3.321 -3.957 1.00 91.81 94 PRO A CA 1
ATOM 730 C C . PRO A 1 94 ? 8.017 -3.957 -5.298 1.00 91.81 94 PRO A C 1
ATOM 732 O O . PRO A 1 94 ? 8.912 -4.231 -6.100 1.00 91.81 94 PRO A O 1
ATOM 735 N N . PHE A 1 95 ? 6.722 -4.183 -5.540 1.00 91.12 95 PHE A N 1
ATOM 736 C CA . PHE A 1 95 ? 6.215 -4.868 -6.722 1.00 91.12 95 PHE A CA 1
ATOM 737 C C . PHE A 1 95 ? 5.211 -4.007 -7.478 1.00 91.12 95 PHE A C 1
ATOM 739 O O . PHE A 1 95 ? 4.396 -3.304 -6.880 1.00 91.12 95 PHE A O 1
ATOM 746 N N . LEU A 1 96 ? 5.277 -4.109 -8.802 1.00 92.62 96 LEU A N 1
ATOM 747 C CA . LEU A 1 96 ? 4.479 -3.349 -9.750 1.00 92.62 96 LEU A CA 1
ATOM 748 C C . LEU A 1 96 ? 4.113 -4.251 -10.935 1.00 92.62 96 LEU A C 1
ATOM 750 O O . LEU A 1 96 ? 4.915 -5.107 -11.312 1.00 92.62 96 LEU A O 1
ATOM 754 N N . ASP A 1 97 ? 2.940 -4.049 -11.533 1.00 93.56 97 ASP A N 1
ATOM 755 C CA . ASP A 1 97 ? 2.576 -4.669 -12.810 1.00 93.56 97 ASP A CA 1
ATOM 756 C C . ASP A 1 97 ? 1.911 -3.682 -13.783 1.00 93.56 97 ASP A C 1
ATOM 758 O O . ASP A 1 97 ? 1.529 -2.565 -13.419 1.00 93.56 97 ASP A O 1
ATOM 762 N N . ASP A 1 98 ? 1.793 -4.097 -15.047 1.00 94.56 98 ASP A N 1
ATOM 763 C CA . ASP A 1 98 ? 1.242 -3.269 -16.122 1.00 94.56 98 ASP A CA 1
ATOM 764 C C . ASP A 1 98 ? -0.210 -2.833 -15.859 1.00 94.56 98 ASP A C 1
ATOM 766 O O . ASP A 1 98 ? -0.587 -1.692 -16.145 1.00 94.56 98 ASP A O 1
ATOM 770 N N . GLY A 1 99 ? -1.028 -3.724 -15.288 1.00 92.25 99 GLY A N 1
ATOM 771 C CA . GLY A 1 99 ? -2.441 -3.458 -15.011 1.00 92.25 99 GLY A CA 1
ATOM 772 C C . GLY A 1 99 ? -2.625 -2.351 -13.973 1.00 92.25 99 GLY A C 1
ATOM 773 O O . GLY A 1 99 ? -3.395 -1.404 -14.186 1.00 92.25 99 GLY A O 1
ATOM 774 N N . PHE A 1 100 ? -1.858 -2.414 -12.883 1.00 92.94 100 PHE A N 1
ATOM 775 C CA . PHE A 1 100 ? -1.872 -1.380 -11.862 1.00 92.94 100 PHE A CA 1
ATOM 776 C C . PHE A 1 100 ? -1.314 -0.059 -12.383 1.00 92.94 100 PHE A C 1
ATOM 778 O O . PHE A 1 100 ? -1.928 0.978 -12.147 1.00 92.94 100 PHE A O 1
ATOM 785 N N . VAL A 1 101 ? -0.198 -0.068 -13.124 1.00 94.62 101 VAL A N 1
ATOM 786 C CA . VAL A 1 101 ? 0.395 1.162 -13.683 1.00 94.62 101 VAL A CA 1
ATOM 787 C C . VAL A 1 101 ? -0.577 1.882 -14.603 1.00 94.62 101 VAL A C 1
ATOM 789 O O . VAL A 1 101 ? -0.756 3.093 -14.473 1.00 94.62 101 VAL A O 1
ATOM 792 N N . SER A 1 102 ? -1.245 1.147 -15.493 1.00 92.88 102 SER A N 1
ATOM 793 C CA . SER A 1 102 ? -2.269 1.716 -16.368 1.00 92.88 102 SER A CA 1
ATOM 794 C C . SER A 1 102 ? -3.387 2.374 -15.554 1.00 92.88 102 SER A C 1
ATOM 796 O O . SER A 1 102 ? -3.757 3.522 -15.811 1.00 92.88 102 SER A O 1
ATOM 798 N N . THR A 1 103 ? -3.890 1.679 -14.531 1.00 90.88 103 THR A N 1
ATOM 799 C CA . THR A 1 103 ? -4.945 2.198 -13.649 1.00 90.88 103 THR A CA 1
ATOM 800 C C . THR A 1 103 ? -4.481 3.436 -12.883 1.00 90.88 103 THR A C 1
ATOM 802 O O . THR A 1 103 ? -5.179 4.449 -12.877 1.00 90.88 103 THR A O 1
ATOM 805 N N . LEU A 1 104 ? -3.284 3.390 -12.295 1.00 91.38 104 LEU A N 1
ATOM 806 C CA . LEU A 1 104 ? -2.679 4.478 -11.536 1.00 91.38 104 LEU A CA 1
ATOM 807 C C . LEU A 1 104 ? -2.491 5.721 -12.407 1.00 91.38 104 LEU A C 1
ATOM 809 O O . LEU A 1 104 ? -2.868 6.820 -12.000 1.00 91.38 104 LEU A O 1
ATOM 813 N N . ALA A 1 105 ? -1.925 5.574 -13.606 1.00 91.69 105 ALA A N 1
ATOM 814 C CA . ALA A 1 105 ? -1.687 6.692 -14.513 1.00 91.69 105 ALA A CA 1
ATOM 815 C C . ALA A 1 105 ? -3.000 7.384 -14.912 1.00 91.69 105 ALA A C 1
ATOM 817 O O . ALA A 1 105 ? -3.076 8.615 -14.891 1.00 91.69 105 ALA A O 1
ATOM 818 N N . GLN A 1 106 ? -4.047 6.602 -15.200 1.00 89.81 106 GLN A N 1
ATOM 819 C CA . GLN A 1 106 ? -5.371 7.114 -15.558 1.00 89.81 106 GLN A CA 1
ATOM 820 C C . GLN A 1 106 ? -6.071 7.787 -14.373 1.00 89.81 106 GLN A C 1
ATOM 822 O O . GLN A 1 106 ? -6.525 8.927 -14.488 1.00 89.81 106 GLN A O 1
ATOM 827 N N . SER A 1 107 ? -6.133 7.119 -13.217 1.00 87.12 107 SER A N 1
ATOM 828 C CA . SER A 1 107 ? -6.865 7.619 -12.047 1.00 87.12 107 SER A CA 1
ATOM 829 C C . SER A 1 107 ? -6.209 8.853 -11.427 1.00 87.12 107 SER A C 1
ATOM 831 O O . SER A 1 107 ? -6.880 9.655 -10.781 1.00 87.12 107 SER A O 1
ATOM 833 N N . THR A 1 108 ? -4.903 9.034 -11.638 1.00 89.81 108 THR A N 1
ATOM 834 C CA . THR A 1 108 ? -4.129 10.146 -11.072 1.00 89.81 108 THR A CA 1
ATOM 835 C C . THR A 1 108 ? -3.777 11.235 -12.082 1.00 89.81 108 THR A C 1
ATOM 837 O O . THR A 1 108 ? -3.061 12.168 -11.727 1.00 89.81 108 THR A O 1
ATOM 840 N N . ALA A 1 109 ? -4.298 11.184 -13.313 1.00 88.19 109 ALA A N 1
ATOM 841 C CA . ALA A 1 109 ? -3.945 12.116 -14.393 1.00 88.19 109 ALA A CA 1
ATOM 842 C C . ALA A 1 109 ? -4.145 13.607 -14.046 1.00 88.19 109 ALA A C 1
ATOM 844 O O . ALA A 1 109 ? -3.501 14.478 -14.625 1.00 88.19 109 ALA A O 1
ATOM 845 N N . LYS A 1 110 ? -5.027 13.922 -13.088 1.00 86.75 110 LYS A N 1
ATOM 846 C CA . LYS A 1 110 ? -5.270 15.294 -12.609 1.00 86.75 110 LYS A CA 1
ATOM 847 C C . LYS A 1 110 ? -4.307 15.754 -11.503 1.00 86.75 110 LYS A C 1
ATOM 849 O O . LYS A 1 110 ? -4.339 16.928 -11.125 1.00 86.75 110 LYS A O 1
ATOM 854 N N . SER A 1 111 ? -3.489 14.862 -10.946 1.00 86.94 111 SER A N 1
ATOM 855 C CA . SER A 1 111 ? -2.443 15.219 -9.984 1.00 86.94 111 SER A CA 1
ATOM 856 C C . SER A 1 111 ? -1.205 15.729 -10.721 1.00 86.94 111 SER A C 1
ATOM 858 O O . SER A 1 111 ? -0.770 15.150 -11.713 1.00 86.94 111 SER A O 1
ATOM 860 N N . ARG A 1 112 ? -0.641 16.837 -10.230 1.00 76.94 112 ARG A N 1
ATOM 861 C CA . ARG A 1 112 ? 0.533 17.492 -10.829 1.00 76.94 112 ARG A CA 1
ATOM 862 C C . ARG A 1 112 ? 1.863 17.065 -10.210 1.00 76.94 112 ARG A C 1
ATOM 864 O O . ARG A 1 112 ? 2.902 17.416 -10.750 1.00 76.94 112 ARG A O 1
ATOM 871 N N . ASP A 1 113 ? 1.836 16.354 -9.087 1.00 91.88 113 ASP A N 1
ATOM 872 C CA . ASP A 1 113 ? 3.034 15.889 -8.386 1.00 91.88 113 ASP A CA 1
ATOM 873 C C . ASP A 1 113 ? 2.813 14.429 -8.001 1.00 91.88 113 ASP A C 1
ATOM 875 O O . ASP A 1 113 ? 2.044 14.128 -7.086 1.00 91.88 113 ASP A O 1
ATOM 879 N N . ARG A 1 114 ? 3.428 13.527 -8.768 1.00 94.94 114 ARG A N 1
ATOM 880 C CA . ARG A 1 114 ? 3.274 12.079 -8.640 1.00 94.94 114 ARG A CA 1
ATOM 881 C C . ARG A 1 114 ? 4.650 11.457 -8.490 1.00 94.94 114 ARG A C 1
ATOM 883 O O . ARG A 1 114 ? 5.493 11.601 -9.369 1.00 94.94 114 ARG A O 1
ATOM 890 N N . THR A 1 115 ? 4.885 10.778 -7.377 1.00 97.12 115 THR A N 1
ATOM 891 C CA . THR A 1 115 ? 6.137 10.073 -7.091 1.00 97.12 115 THR A CA 1
ATOM 892 C C . THR A 1 115 ? 5.864 8.579 -6.963 1.00 97.12 115 THR A C 1
ATOM 894 O O . THR A 1 115 ? 4.963 8.182 -6.228 1.00 97.12 115 THR A O 1
ATOM 897 N N . LEU A 1 116 ? 6.651 7.759 -7.658 1.00 97.25 116 LEU A N 1
ATOM 898 C CA . LEU A 1 116 ? 6.662 6.304 -7.521 1.00 97.25 116 LEU A CA 1
ATOM 899 C C . LEU A 1 116 ? 8.021 5.877 -6.968 1.00 97.25 116 LEU A C 1
ATOM 901 O O . LEU A 1 116 ? 9.044 6.141 -7.593 1.00 97.25 116 LEU A O 1
ATOM 905 N N . VAL A 1 117 ? 8.023 5.206 -5.822 1.00 96.12 117 VAL A N 1
ATOM 906 C CA . VAL A 1 117 ? 9.195 4.569 -5.224 1.00 96.12 117 VAL A CA 1
ATOM 907 C C . VAL A 1 117 ? 9.018 3.059 -5.325 1.00 96.12 117 VAL A C 1
ATOM 909 O O . VAL A 1 117 ? 8.073 2.496 -4.773 1.00 96.12 117 VAL A O 1
ATOM 912 N N . THR A 1 118 ? 9.904 2.396 -6.058 1.00 94.88 118 THR A N 1
ATOM 913 C CA . THR A 1 118 ? 9.837 0.946 -6.278 1.00 94.88 118 THR A CA 1
ATOM 914 C C . THR A 1 118 ? 11.240 0.353 -6.422 1.00 94.88 118 THR A C 1
ATOM 916 O O . THR A 1 118 ? 12.206 0.967 -5.980 1.00 94.88 118 THR A O 1
ATOM 919 N N . THR A 1 119 ? 11.379 -0.838 -6.999 1.00 91.81 119 THR A N 1
ATOM 920 C CA . THR A 1 119 ? 12.669 -1.489 -7.257 1.00 91.81 119 THR A CA 1
ATOM 921 C C . THR A 1 119 ? 13.013 -1.459 -8.747 1.00 91.81 119 THR A C 1
ATOM 923 O O . THR A 1 119 ? 12.126 -1.469 -9.605 1.00 91.81 119 THR A O 1
ATOM 926 N N . LEU A 1 120 ? 14.306 -1.498 -9.093 1.00 90.81 120 LEU A N 1
ATOM 927 C CA . LEU A 1 120 ? 14.724 -1.644 -10.496 1.00 90.81 120 LEU A CA 1
ATOM 928 C C . LEU A 1 120 ? 14.203 -2.944 -11.130 1.00 90.81 120 LEU A C 1
ATOM 930 O O . LEU A 1 120 ? 13.875 -2.943 -12.314 1.00 90.81 120 LEU A O 1
ATOM 934 N N . SER A 1 121 ? 14.103 -4.036 -10.361 1.00 88.50 121 SER A N 1
ATOM 935 C CA . SER A 1 121 ? 13.550 -5.305 -10.862 1.00 88.50 121 SER A CA 1
ATOM 936 C C . SER A 1 121 ? 12.070 -5.163 -11.228 1.00 88.50 121 SER A C 1
ATOM 938 O O . SER A 1 121 ? 11.668 -5.588 -12.309 1.00 88.50 121 SER A O 1
ATOM 940 N N . ALA A 1 122 ? 11.264 -4.488 -10.398 1.00 91.44 122 ALA A N 1
ATOM 941 C CA . ALA A 1 122 ? 9.864 -4.218 -10.724 1.00 91.44 122 ALA A CA 1
ATOM 942 C C . ALA A 1 122 ? 9.725 -3.372 -12.001 1.00 91.44 122 ALA A C 1
ATOM 944 O O . ALA A 1 122 ? 8.911 -3.696 -12.861 1.00 91.44 122 ALA A O 1
ATOM 945 N N . LEU A 1 123 ? 10.565 -2.343 -12.178 1.00 94.00 123 LEU A N 1
ATOM 946 C CA . LEU A 1 123 ? 10.554 -1.508 -13.386 1.00 94.00 123 LEU A CA 1
ATOM 947 C C . LEU A 1 123 ? 10.946 -2.283 -14.657 1.00 94.00 123 LEU A C 1
ATOM 949 O O . LEU A 1 123 ? 10.353 -2.058 -15.713 1.00 94.00 123 LEU A O 1
ATOM 953 N N . ARG A 1 124 ? 11.913 -3.211 -14.575 1.00 91.81 124 ARG A N 1
ATOM 954 C CA . ARG A 1 124 ? 12.332 -4.050 -15.718 1.00 91.81 124 ARG A CA 1
ATOM 955 C C . ARG A 1 124 ? 11.198 -4.910 -16.261 1.00 91.81 124 ARG A C 1
ATOM 957 O O . ARG A 1 124 ? 11.117 -5.083 -17.474 1.00 91.81 124 ARG A O 1
ATOM 964 N N . LYS A 1 125 ? 10.324 -5.402 -15.382 1.00 90.25 125 LYS A N 1
ATOM 965 C CA . LYS A 1 125 ? 9.203 -6.286 -15.734 1.00 90.25 125 LYS A CA 1
ATOM 966 C C . LYS A 1 125 ? 8.056 -5.570 -16.452 1.00 90.25 125 LYS A C 1
ATOM 968 O O . LYS A 1 125 ? 7.194 -6.239 -17.008 1.00 90.25 125 LYS A O 1
ATOM 973 N N . LEU A 1 126 ? 8.035 -4.235 -16.457 1.00 93.56 126 LEU A N 1
ATOM 974 C CA . LEU A 1 126 ? 6.991 -3.467 -17.135 1.00 93.56 126 LEU A CA 1
ATOM 975 C C . LEU A 1 126 ? 7.166 -3.465 -18.648 1.00 93.56 126 LEU A C 1
ATOM 977 O O . LEU A 1 126 ? 8.273 -3.253 -19.157 1.00 93.56 126 LEU A O 1
ATOM 981 N N . GLY A 1 127 ? 6.041 -3.567 -19.352 1.00 92.94 127 GLY A N 1
ATOM 982 C CA . GLY A 1 127 ? 5.957 -3.334 -20.785 1.00 92.94 127 GLY A CA 1
ATOM 983 C C . GLY A 1 127 ? 6.171 -1.864 -21.163 1.00 92.94 127 GLY A C 1
ATOM 984 O O . GLY A 1 127 ? 6.031 -0.943 -20.353 1.00 92.94 127 GLY A O 1
ATOM 985 N N . SER A 1 128 ? 6.477 -1.625 -22.440 1.00 91.88 128 SER A N 1
ATOM 986 C CA . SER A 1 128 ? 6.762 -0.284 -22.975 1.00 91.88 128 SER A CA 1
ATOM 987 C C . SER A 1 128 ? 5.606 0.703 -22.785 1.00 91.88 128 SER A C 1
ATOM 989 O O . SER A 1 128 ? 5.840 1.862 -22.448 1.00 91.88 128 SER A O 1
ATOM 991 N N . ALA A 1 129 ? 4.360 0.248 -22.940 1.00 93.56 129 ALA A N 1
ATOM 992 C CA . ALA A 1 129 ? 3.174 1.079 -22.734 1.00 93.56 129 ALA A CA 1
ATOM 993 C C . ALA A 1 129 ? 3.061 1.577 -21.282 1.00 93.56 129 ALA A C 1
ATOM 995 O O . ALA A 1 129 ? 2.781 2.753 -21.052 1.00 93.56 129 ALA A O 1
ATOM 996 N N . SER A 1 130 ? 3.336 0.711 -20.305 1.00 94.50 130 SER A N 1
ATOM 997 C CA . SER A 1 130 ? 3.307 1.062 -18.882 1.00 94.50 130 SER A CA 1
ATOM 998 C C . SER A 1 130 ? 4.443 2.003 -18.507 1.00 94.50 130 SER A C 1
ATOM 1000 O O . SER A 1 130 ? 4.222 2.970 -17.785 1.00 94.50 130 SER A O 1
ATOM 1002 N N . ARG A 1 131 ? 5.650 1.789 -19.049 1.00 94.12 131 ARG A N 1
ATOM 1003 C CA . ARG A 1 131 ? 6.770 2.730 -18.866 1.00 94.12 131 ARG A CA 1
ATOM 1004 C C . ARG A 1 131 ? 6.436 4.113 -19.426 1.00 94.12 131 ARG A C 1
ATOM 1006 O O . ARG A 1 131 ? 6.649 5.107 -18.740 1.00 94.12 131 ARG A O 1
ATOM 1013 N N . ALA A 1 132 ? 5.826 4.178 -20.612 1.00 93.19 132 ALA A N 1
ATOM 1014 C CA . ALA A 1 132 ? 5.359 5.435 -21.196 1.00 93.19 132 ALA A CA 1
ATOM 1015 C C . ALA A 1 132 ? 4.272 6.114 -20.339 1.00 93.19 132 ALA A C 1
ATOM 1017 O O . ALA A 1 132 ? 4.286 7.333 -20.180 1.00 93.19 132 ALA A O 1
ATOM 1018 N N . ALA A 1 133 ? 3.367 5.342 -19.728 1.00 93.44 133 ALA A N 1
ATOM 1019 C CA . ALA A 1 133 ? 2.346 5.868 -18.818 1.00 93.44 133 ALA A CA 1
ATOM 1020 C C . ALA A 1 133 ? 2.929 6.488 -17.529 1.00 93.44 133 ALA A C 1
ATOM 1022 O O . ALA A 1 133 ? 2.263 7.297 -16.880 1.00 93.44 133 ALA A O 1
ATOM 1023 N N . LEU A 1 134 ? 4.174 6.151 -17.175 1.00 94.44 134 LEU A N 1
ATOM 1024 C CA . LEU A 1 134 ? 4.902 6.716 -16.036 1.00 94.44 134 LEU A CA 1
ATOM 1025 C C . LEU A 1 134 ? 5.718 7.974 -16.384 1.00 94.44 134 LEU A C 1
ATOM 1027 O O . LEU A 1 134 ? 6.392 8.501 -15.503 1.00 94.44 134 LEU A O 1
ATOM 1031 N N . ALA A 1 135 ? 5.662 8.492 -17.618 1.00 91.75 135 ALA A N 1
ATOM 1032 C CA . ALA A 1 135 ? 6.482 9.635 -18.048 1.00 91.75 135 ALA A CA 1
ATOM 1033 C C . ALA A 1 135 ? 6.317 10.896 -17.174 1.00 91.75 135 ALA A C 1
ATOM 1035 O O . ALA A 1 135 ? 7.272 11.641 -16.964 1.00 91.75 135 ALA A O 1
ATOM 1036 N N . ASP A 1 136 ? 5.120 11.108 -16.624 1.00 91.56 136 ASP A N 1
ATOM 1037 C CA . ASP A 1 136 ? 4.802 12.241 -15.749 1.00 91.56 136 ASP A CA 1
ATOM 1038 C C . ASP A 1 136 ? 5.012 11.941 -14.248 1.00 91.56 136 ASP A C 1
ATOM 1040 O O . ASP A 1 136 ? 4.580 12.714 -13.385 1.00 91.56 136 ASP A O 1
ATOM 1044 N N . PHE A 1 137 ? 5.608 10.796 -13.911 1.00 95.44 137 PHE A N 1
ATOM 1045 C CA . PHE A 1 137 ? 5.941 10.428 -12.539 1.00 95.44 137 PHE A CA 1
ATOM 1046 C C . PHE A 1 137 ? 7.414 10.720 -12.258 1.00 95.44 137 PHE A C 1
ATOM 1048 O O . PHE A 1 137 ? 8.304 10.426 -13.053 1.00 95.44 137 PHE A O 1
ATOM 1055 N N . LYS A 1 138 ? 7.701 11.212 -11.052 1.00 96.94 138 LYS A N 1
ATOM 1056 C CA . LYS A 1 138 ? 9.040 11.120 -10.475 1.00 96.94 138 LYS A CA 1
ATOM 1057 C C . LYS A 1 138 ? 9.273 9.670 -10.052 1.00 96.94 138 LYS A C 1
ATOM 1059 O O . LYS A 1 138 ? 8.732 9.234 -9.036 1.00 96.94 138 LYS A O 1
ATOM 1064 N N . ILE A 1 139 ? 10.070 8.935 -10.821 1.00 97.19 139 ILE A N 1
ATOM 1065 C CA . ILE A 1 139 ? 10.395 7.536 -10.530 1.00 97.19 139 ILE A CA 1
ATOM 1066 C C . ILE A 1 139 ? 11.671 7.463 -9.698 1.00 97.19 139 ILE A C 1
ATOM 1068 O O . ILE A 1 139 ? 12.710 8.025 -10.051 1.00 97.19 139 ILE A O 1
ATOM 1072 N N . LEU A 1 140 ? 11.575 6.754 -8.585 1.00 96.19 140 LEU A N 1
ATOM 1073 C CA . LEU A 1 140 ? 12.642 6.528 -7.634 1.00 96.19 140 LEU A CA 1
ATOM 1074 C C . LEU A 1 140 ? 12.789 5.026 -7.390 1.00 96.19 140 LEU A C 1
ATOM 1076 O O . LEU A 1 140 ? 11.803 4.287 -7.374 1.00 96.19 140 LEU A O 1
ATOM 1080 N N . SER A 1 141 ? 14.023 4.588 -7.178 1.00 92.94 141 SER A N 1
ATOM 1081 C CA . SER A 1 141 ? 14.346 3.213 -6.841 1.00 92.94 141 SER A CA 1
ATOM 1082 C C . SER A 1 141 ? 14.955 3.110 -5.451 1.00 92.94 141 SER A C 1
ATOM 1084 O O . SER A 1 141 ? 15.853 3.870 -5.088 1.00 92.94 141 SER A O 1
ATOM 1086 N N . LEU A 1 142 ? 14.516 2.098 -4.719 1.00 88.69 142 LEU A N 1
ATOM 1087 C CA . LEU A 1 142 ? 15.178 1.544 -3.545 1.00 88.69 142 LEU A CA 1
ATOM 1088 C C . LEU A 1 142 ? 15.445 0.063 -3.810 1.00 88.69 142 LEU A C 1
ATOM 1090 O O . LEU A 1 142 ? 14.704 -0.581 -4.556 1.00 88.69 142 LEU A O 1
ATOM 1094 N N . ASN A 1 143 ? 16.514 -0.479 -3.235 1.00 75.38 143 ASN A N 1
ATOM 1095 C CA . ASN A 1 143 ? 16.747 -1.920 -3.298 1.00 75.38 143 ASN A CA 1
ATOM 1096 C C . ASN A 1 143 ? 15.657 -2.637 -2.491 1.00 75.38 143 ASN A C 1
ATOM 1098 O O . ASN A 1 143 ? 15.252 -2.138 -1.444 1.00 75.38 143 ASN A O 1
ATOM 1102 N N . ALA A 1 144 ? 15.172 -3.775 -2.986 1.00 59.97 144 ALA A N 1
ATOM 1103 C CA . AL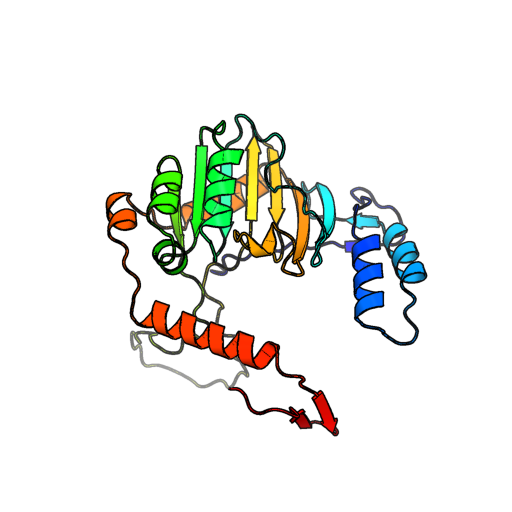A A 1 144 ? 14.434 -4.728 -2.158 1.00 59.97 144 ALA A CA 1
ATOM 1104 C C . ALA A 1 144 ? 15.435 -5.532 -1.314 1.00 59.97 144 ALA A C 1
ATOM 1106 O O . ALA A 1 144 ? 16.587 -5.656 -1.735 1.00 59.97 144 ALA A O 1
ATOM 1107 N N . PRO A 1 145 ? 15.009 -6.068 -0.163 1.00 52.34 145 PRO A N 1
ATOM 1108 C CA . PRO A 1 145 ? 15.837 -6.991 0.589 1.00 52.34 145 PRO A CA 1
ATOM 1109 C C . PRO A 1 145 ? 16.008 -8.269 -0.205 1.00 52.34 145 PRO A C 1
ATOM 1111 O O . PRO A 1 145 ? 15.069 -8.746 -0.853 1.00 52.34 145 PRO A O 1
ATOM 1114 N N . ASP A 1 146 ? 17.229 -8.782 -0.166 1.00 47.00 146 ASP A N 1
ATOM 1115 C CA . ASP A 1 146 ? 17.550 -10.070 -0.747 1.00 47.00 146 ASP A CA 1
ATOM 1116 C C . ASP A 1 146 ? 16.840 -11.158 0.085 1.00 47.00 146 ASP A C 1
ATOM 1118 O O . ASP A 1 146 ? 16.978 -11.173 1.314 1.00 47.00 146 ASP A O 1
ATOM 1122 N N . PRO A 1 147 ? 15.988 -12.014 -0.515 1.00 41.47 147 PRO A N 1
ATOM 1123 C CA . PRO A 1 147 ? 15.347 -13.112 0.210 1.00 41.47 147 PRO A CA 1
ATOM 1124 C C . PRO A 1 147 ? 16.356 -14.145 0.732 1.00 41.47 147 PRO A C 1
ATOM 1126 O O . PRO A 1 147 ? 16.034 -14.892 1.657 1.00 41.47 147 PRO A O 1
ATOM 1129 N N . GLU A 1 148 ? 17.559 -14.181 0.162 1.00 39.88 148 GLU A N 1
ATOM 1130 C CA . GLU A 1 148 ? 18.700 -14.922 0.684 1.00 39.88 148 GLU A CA 1
ATOM 1131 C C . GLU A 1 148 ? 19.543 -13.931 1.487 1.00 39.88 148 GLU A C 1
ATOM 1133 O O . GLU A 1 148 ? 20.090 -12.988 0.929 1.00 39.88 148 GLU A O 1
ATOM 1138 N N . GLY A 1 149 ? 19.553 -14.081 2.815 1.00 38.53 149 GLY A N 1
ATOM 1139 C CA . GLY A 1 149 ? 20.199 -13.140 3.727 1.00 38.53 149 GLY A CA 1
ATOM 1140 C C . GLY A 1 149 ? 21.606 -12.735 3.280 1.00 38.53 149 GLY A C 1
ATOM 1141 O O . GLY A 1 149 ? 22.357 -13.537 2.733 1.00 38.53 149 GLY A O 1
ATOM 1142 N N . ASP A 1 150 ? 21.915 -11.468 3.536 1.00 38.84 150 ASP A N 1
ATOM 1143 C CA . ASP A 1 150 ? 23.144 -10.734 3.234 1.00 38.84 150 ASP A CA 1
ATOM 1144 C C . ASP A 1 150 ? 24.397 -11.431 3.825 1.00 38.84 150 ASP A C 1
ATOM 1146 O O . ASP A 1 150 ? 24.959 -10.989 4.823 1.00 38.84 150 ASP A O 1
ATOM 1150 N N . ASP A 1 151 ? 24.829 -12.555 3.242 1.00 39.91 151 ASP A N 1
ATOM 1151 C CA . ASP A 1 151 ? 26.022 -13.308 3.669 1.00 39.91 151 ASP A CA 1
ATOM 1152 C C . ASP A 1 151 ? 27.259 -13.013 2.803 1.00 39.91 151 ASP A C 1
ATOM 1154 O O . ASP A 1 151 ? 28.345 -13.538 3.047 1.00 39.91 151 ASP A O 1
ATOM 1158 N N . GLU A 1 152 ? 27.171 -12.099 1.832 1.00 39.81 152 GLU A N 1
ATOM 1159 C CA . GLU A 1 152 ? 28.335 -11.690 1.044 1.00 39.81 152 GLU A CA 1
ATOM 1160 C C . GLU A 1 152 ? 28.453 -10.172 0.863 1.00 39.81 152 GLU A C 1
ATOM 1162 O O . GLU A 1 152 ? 28.061 -9.607 -0.157 1.00 39.81 152 GLU A O 1
ATOM 1167 N N . ARG A 1 153 ? 29.159 -9.546 1.821 1.00 35.66 153 ARG A N 1
ATOM 1168 C CA . ARG A 1 153 ? 30.297 -8.602 1.640 1.00 35.66 153 ARG A CA 1
ATOM 1169 C C . ARG A 1 153 ? 30.350 -7.540 2.741 1.00 35.66 153 ARG A C 1
ATOM 1171 O O . ARG A 1 153 ? 30.378 -6.337 2.478 1.00 35.66 153 ARG A O 1
ATOM 1178 N N . ALA A 1 154 ? 30.564 -7.979 3.978 1.00 30.75 154 ALA A N 1
ATOM 1179 C CA . ALA A 1 154 ? 31.384 -7.188 4.886 1.00 30.75 154 ALA A CA 1
ATOM 1180 C C . ALA A 1 154 ? 32.830 -7.247 4.365 1.00 30.75 154 ALA A C 1
ATOM 1182 O O . ALA A 1 154 ? 33.582 -8.178 4.656 1.00 30.75 154 ALA A O 1
ATOM 1183 N N . ILE A 1 155 ? 33.224 -6.275 3.537 1.00 31.19 155 ILE A N 1
ATOM 1184 C CA . ILE A 1 155 ? 34.640 -6.042 3.248 1.00 31.19 155 ILE A CA 1
ATOM 1185 C C . ILE A 1 155 ? 35.273 -5.648 4.580 1.00 31.19 155 ILE A C 1
ATOM 1187 O O . ILE A 1 155 ? 35.155 -4.514 5.039 1.00 31.19 155 ILE A O 1
ATOM 1191 N N . SER A 1 156 ? 35.894 -6.639 5.212 1.00 30.62 156 SER A N 1
ATOM 1192 C CA . SER A 1 156 ? 36.696 -6.513 6.416 1.00 30.62 156 SER A CA 1
ATOM 1193 C C . SER A 1 156 ? 37.791 -5.472 6.187 1.00 30.62 156 SER A C 1
ATOM 1195 O O . SER A 1 156 ? 38.811 -5.736 5.551 1.00 30.62 156 SER A O 1
ATOM 1197 N N . SER A 1 157 ? 37.592 -4.266 6.714 1.00 30.33 157 SER A N 1
ATOM 1198 C CA . SER A 1 157 ? 38.711 -3.428 7.122 1.00 30.33 157 SER A CA 1
ATOM 1199 C C . SER A 1 157 ? 39.234 -4.008 8.430 1.00 30.33 157 SER A C 1
ATOM 1201 O O . SER A 1 157 ? 38.744 -3.687 9.512 1.00 30.33 157 SER A O 1
ATOM 1203 N N . ALA A 1 158 ? 40.188 -4.924 8.298 1.00 30.69 158 ALA A N 1
ATOM 1204 C CA . ALA A 1 158 ? 40.877 -5.555 9.405 1.00 30.69 158 ALA A CA 1
ATOM 1205 C C . ALA A 1 158 ? 41.484 -4.507 10.352 1.00 30.69 158 ALA A C 1
ATOM 1207 O O . ALA A 1 158 ? 42.327 -3.701 9.953 1.00 30.69 158 ALA A O 1
ATOM 1208 N N . VAL A 1 159 ? 41.108 -4.587 11.626 1.00 31.39 159 VAL A N 1
ATOM 1209 C CA . VAL A 1 159 ? 41.917 -4.105 12.748 1.00 31.39 159 VAL A CA 1
ATOM 1210 C C . VAL A 1 159 ? 42.041 -5.296 13.701 1.00 31.39 159 VAL A C 1
ATOM 1212 O O . VAL A 1 159 ? 41.022 -5.743 14.224 1.00 31.39 159 VAL A O 1
ATOM 1215 N N . PRO A 1 160 ? 43.230 -5.899 13.878 1.00 31.73 160 PRO A N 1
ATOM 1216 C CA . PRO A 1 160 ? 43.372 -7.054 14.751 1.00 31.73 160 PRO A CA 1
ATOM 1217 C C . PRO A 1 160 ? 43.516 -6.585 16.201 1.00 31.73 160 PRO A C 1
ATOM 1219 O O . PRO A 1 160 ? 44.465 -5.868 16.524 1.00 31.73 160 PRO A O 1
ATOM 1222 N N . GLY A 1 161 ? 42.609 -7.011 17.082 1.00 29.42 161 GLY A N 1
ATOM 1223 C CA . GLY A 1 161 ? 42.809 -6.851 18.520 1.00 29.42 161 GLY A CA 1
ATOM 1224 C C . GLY A 1 161 ? 41.572 -7.034 19.398 1.00 29.42 161 GLY A C 1
ATOM 1225 O O . GLY A 1 161 ? 40.775 -6.115 19.519 1.00 29.42 161 GLY A O 1
ATOM 1226 N N . GLN A 1 162 ? 41.568 -8.171 20.097 1.00 29.84 162 GLN A N 1
ATOM 1227 C CA . GLN A 1 162 ? 41.012 -8.435 21.432 1.00 29.84 162 GLN A CA 1
ATOM 1228 C C . GLN A 1 162 ? 39.552 -8.895 21.602 1.00 29.84 162 GLN A C 1
ATOM 1230 O O . GLN A 1 162 ? 38.602 -8.121 21.569 1.00 29.84 162 GLN A O 1
ATOM 1235 N N . ASP A 1 163 ? 39.519 -10.181 21.959 1.00 29.55 163 ASP A N 1
ATOM 1236 C CA . ASP A 1 163 ? 38.800 -10.834 23.051 1.00 29.55 163 ASP A CA 1
ATOM 1237 C C . ASP A 1 163 ? 37.328 -11.211 22.861 1.00 29.55 163 ASP A C 1
ATOM 1239 O O . ASP A 1 163 ? 36.394 -10.420 22.978 1.00 29.55 163 ASP A O 1
ATOM 1243 N N . ASP A 1 164 ? 37.201 -12.524 22.661 1.00 35.28 164 ASP A N 1
ATOM 1244 C CA . ASP A 1 164 ? 36.037 -13.381 22.790 1.00 35.28 164 ASP A CA 1
ATOM 1245 C C . ASP A 1 164 ? 35.199 -13.055 24.037 1.00 35.28 164 ASP A C 1
ATOM 1247 O O . ASP A 1 164 ? 35.617 -13.264 25.180 1.00 35.28 164 ASP A O 1
ATOM 1251 N N . GLN A 1 165 ? 33.958 -12.631 23.809 1.00 30.36 165 GLN A N 1
ATOM 1252 C CA . GLN A 1 165 ? 32.856 -12.932 24.715 1.00 30.36 165 GLN A CA 1
ATOM 1253 C C . GLN A 1 165 ? 31.721 -13.550 23.906 1.00 30.36 165 GLN A C 1
ATOM 1255 O O . GLN A 1 165 ? 31.109 -12.905 23.057 1.00 30.36 165 GLN A O 1
ATOM 1260 N N . GLU A 1 166 ? 31.475 -14.827 24.191 1.00 39.19 166 GLU A N 1
ATOM 1261 C CA . GLU A 1 166 ? 30.299 -15.581 23.779 1.00 39.19 166 GLU A CA 1
ATOM 1262 C C . GLU A 1 166 ? 29.033 -14.837 24.223 1.00 39.19 166 GLU A C 1
ATOM 1264 O O . GLU A 1 166 ? 28.678 -14.801 25.402 1.00 39.19 166 GLU A O 1
ATOM 1269 N N . GLY A 1 167 ? 28.345 -14.237 23.258 1.00 26.92 167 GLY A N 1
ATOM 1270 C CA . GLY A 1 167 ? 26.959 -13.822 23.376 1.00 26.92 167 GLY A CA 1
ATOM 1271 C C . GLY A 1 167 ? 26.178 -14.476 22.248 1.00 26.92 167 GLY A C 1
ATOM 1272 O O . GLY A 1 167 ? 26.546 -14.335 21.085 1.00 26.92 167 GLY A O 1
ATOM 1273 N N . GLU A 1 168 ? 25.109 -15.195 22.589 1.00 33.34 168 GLU A N 1
ATOM 1274 C CA . GLU A 1 168 ? 24.078 -15.655 21.656 1.00 33.34 168 GLU A CA 1
ATOM 1275 C C . GLU A 1 168 ? 23.409 -14.446 20.979 1.00 33.34 168 GLU A C 1
ATOM 1277 O O . GLU A 1 168 ? 22.303 -14.031 21.318 1.00 33.34 168 GLU A O 1
ATOM 1282 N N . THR A 1 169 ? 24.078 -13.848 20.001 1.00 28.38 169 THR A N 1
ATOM 1283 C CA . THR A 1 169 ? 23.436 -13.006 19.002 1.00 28.38 169 THR A CA 1
ATOM 1284 C C . THR A 1 169 ? 23.025 -13.932 17.875 1.00 28.38 169 THR A C 1
ATOM 1286 O O . THR A 1 169 ? 23.798 -14.198 16.955 1.00 28.38 169 THR A O 1
ATOM 1289 N N . GLY A 1 170 ? 21.803 -14.462 17.952 1.00 28.52 170 GLY A N 1
ATOM 1290 C CA . GLY A 1 170 ? 21.121 -14.880 16.737 1.00 28.52 170 GLY A CA 1
ATOM 1291 C C . GLY A 1 170 ? 21.108 -13.672 15.806 1.00 28.52 170 GLY A C 1
ATOM 1292 O O . GLY A 1 170 ? 20.394 -12.709 16.078 1.00 28.52 170 GLY A O 1
ATOM 1293 N N . ASN A 1 171 ? 21.955 -13.694 14.775 1.00 28.80 171 ASN A N 1
ATOM 1294 C CA . ASN A 1 171 ? 21.922 -12.743 13.673 1.00 28.80 171 ASN A CA 1
ATOM 1295 C C . ASN A 1 171 ? 20.543 -12.880 13.018 1.00 28.80 171 ASN A C 1
ATOM 1297 O O . ASN A 1 171 ? 20.341 -13.687 12.113 1.00 28.80 171 ASN A O 1
ATOM 1301 N N . ALA A 1 172 ? 19.566 -12.119 13.509 1.00 33.56 172 ALA A N 1
ATOM 1302 C CA . ALA A 1 172 ? 18.465 -11.686 12.677 1.00 33.56 172 ALA A CA 1
ATOM 1303 C C . ALA A 1 172 ? 19.131 -10.845 11.591 1.00 33.56 172 ALA A C 1
ATOM 1305 O O . ALA A 1 172 ? 19.545 -9.719 11.862 1.00 33.56 172 ALA A O 1
ATOM 1306 N N . ALA A 1 173 ? 19.357 -11.448 10.422 1.00 35.69 173 ALA A N 1
ATOM 1307 C CA . ALA A 1 173 ? 19.836 -10.730 9.255 1.00 35.69 173 ALA A CA 1
ATOM 1308 C C . ALA A 1 173 ? 18.990 -9.458 9.128 1.00 35.69 173 ALA A C 1
ATOM 1310 O O . ALA A 1 173 ? 17.761 -9.541 9.083 1.00 35.69 173 ALA A O 1
ATOM 1311 N N . GLU A 1 174 ? 19.638 -8.293 9.185 1.00 39.75 174 GLU A N 1
ATOM 1312 C CA . GLU A 1 174 ? 18.968 -7.012 8.990 1.00 39.75 174 GLU A CA 1
ATOM 1313 C C . GLU A 1 174 ? 18.238 -7.107 7.642 1.00 39.75 174 GLU A C 1
ATOM 1315 O O . GLU A 1 174 ? 18.869 -7.343 6.612 1.00 39.75 174 GLU A O 1
ATOM 1320 N N . HIS A 1 175 ? 16.904 -7.033 7.641 1.00 44.25 175 HIS A N 1
ATOM 1321 C CA . HIS A 1 175 ? 16.098 -7.176 6.429 1.00 44.25 175 HIS A CA 1
ATOM 1322 C C . HIS A 1 175 ? 16.225 -5.897 5.591 1.00 44.25 175 HIS A C 1
ATOM 1324 O O . HIS A 1 175 ? 15.364 -5.021 5.583 1.00 44.25 175 HIS A O 1
ATOM 1330 N N . THR A 1 176 ? 17.341 -5.770 4.879 1.00 49.81 176 THR A N 1
ATOM 1331 C CA . THR A 1 176 ? 17.740 -4.545 4.191 1.00 49.81 176 THR A CA 1
ATOM 1332 C C . THR A 1 176 ? 16.991 -4.342 2.874 1.00 49.81 176 THR A C 1
ATOM 1334 O O . THR A 1 176 ? 17.486 -4.657 1.801 1.00 49.81 176 THR A O 1
ATOM 1337 N N . GLY A 1 177 ? 15.809 -3.723 2.894 1.00 65.31 177 GLY A N 1
ATOM 1338 C CA . GLY A 1 177 ? 15.268 -3.132 1.667 1.00 65.31 177 GLY A CA 1
ATOM 1339 C C . GLY A 1 177 ? 13.805 -2.719 1.694 1.00 65.31 177 GLY A C 1
ATOM 1340 O O . GLY A 1 177 ? 13.135 -2.727 2.720 1.00 65.31 177 GLY A O 1
ATOM 1341 N N . LEU A 1 178 ? 13.312 -2.294 0.531 1.00 80.62 178 LEU A N 1
ATOM 1342 C CA . LEU A 1 178 ? 11.962 -1.788 0.362 1.00 80.62 178 LEU A CA 1
ATOM 1343 C C . LEU A 1 178 ? 10.933 -2.908 0.552 1.00 80.62 178 LEU A C 1
ATOM 1345 O O . LEU A 1 178 ? 10.730 -3.732 -0.336 1.00 80.62 178 LEU A O 1
ATOM 1349 N N . HIS A 1 179 ? 10.230 -2.880 1.679 1.00 83.75 179 HIS A N 1
ATOM 1350 C CA . HIS A 1 179 ? 9.095 -3.758 1.972 1.00 83.75 179 HIS A CA 1
ATOM 1351 C C . HIS A 1 179 ? 7.780 -2.997 2.163 1.00 83.75 179 HIS A C 1
ATOM 1353 O O . HIS A 1 179 ? 6.704 -3.592 2.012 1.00 83.75 179 HIS A O 1
ATOM 1359 N N . ALA A 1 180 ? 7.842 -1.689 2.427 1.00 85.62 180 ALA A N 1
ATOM 1360 C CA . ALA A 1 180 ? 6.666 -0.848 2.588 1.00 85.62 180 ALA A CA 1
ATOM 1361 C C . ALA A 1 180 ? 5.755 -0.850 1.349 1.00 85.62 180 ALA A C 1
ATOM 1363 O O . ALA A 1 180 ? 6.203 -0.810 0.201 1.00 85.62 180 ALA A O 1
ATOM 1364 N N . LYS A 1 181 ? 4.447 -0.857 1.611 1.00 93.25 181 LYS A N 1
ATOM 1365 C CA . LYS A 1 181 ? 3.380 -0.761 0.612 1.00 93.25 181 LYS A CA 1
ATOM 1366 C C . LYS A 1 181 ? 2.472 0.385 1.017 1.00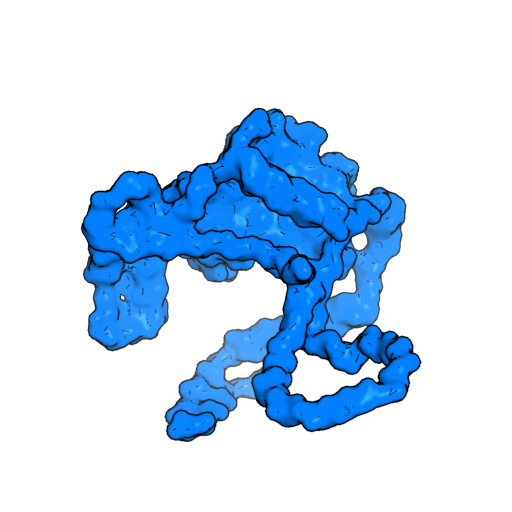 93.25 181 LYS A C 1
ATOM 1368 O O . LYS A 1 181 ? 1.574 0.215 1.832 1.00 93.25 181 LYS A O 1
ATOM 1373 N N . LEU A 1 182 ? 2.777 1.571 0.517 1.00 94.06 182 LEU A N 1
ATOM 1374 C CA . LEU A 1 182 ? 2.176 2.817 0.966 1.00 94.06 182 LEU A CA 1
ATOM 1375 C C . LEU A 1 182 ? 1.667 3.619 -0.224 1.00 94.06 182 LEU A C 1
ATOM 1377 O O . LEU A 1 182 ? 2.354 3.809 -1.224 1.00 94.06 182 LEU A O 1
ATOM 1381 N N . PHE A 1 183 ? 0.459 4.136 -0.072 1.00 95.25 183 PHE A N 1
ATOM 1382 C CA . PHE A 1 183 ? -0.217 4.983 -1.036 1.00 95.25 183 PHE A CA 1
ATOM 1383 C C . PHE A 1 183 ? -0.655 6.239 -0.291 1.00 95.25 183 PHE A C 1
ATOM 1385 O O . PHE A 1 183 ? -1.553 6.184 0.547 1.00 95.25 183 PHE A O 1
ATOM 1392 N N . ALA A 1 184 ? 0.009 7.362 -0.553 1.00 94.75 184 ALA A N 1
ATOM 1393 C CA . ALA A 1 184 ? -0.200 8.610 0.165 1.00 94.75 184 ALA A CA 1
ATOM 1394 C C . ALA A 1 184 ? -0.694 9.738 -0.743 1.00 94.75 184 ALA A C 1
ATOM 1396 O O . ALA A 1 184 ? -0.162 9.951 -1.835 1.00 94.75 184 ALA A O 1
ATOM 1397 N N . ALA A 1 185 ? -1.669 10.502 -0.251 1.00 94.69 185 ALA A N 1
ATOM 1398 C CA . ALA A 1 185 ? -2.163 11.725 -0.872 1.00 94.69 185 ALA A CA 1
ATOM 1399 C C . ALA A 1 185 ? -2.006 12.915 0.086 1.00 94.69 185 ALA A C 1
ATOM 1401 O O . ALA A 1 185 ? -2.739 13.045 1.067 1.00 94.69 185 ALA A O 1
ATOM 1402 N N . ILE A 1 186 ? -1.068 13.807 -0.230 1.00 93.94 186 ILE A N 1
ATOM 1403 C CA . ILE A 1 186 ? -0.654 14.937 0.607 1.00 93.94 186 ILE A CA 1
ATOM 1404 C C . ILE A 1 186 ? -1.319 16.230 0.121 1.00 93.94 186 ILE A C 1
ATOM 1406 O O . ILE A 1 186 ? -1.245 16.579 -1.063 1.00 93.94 186 ILE A O 1
ATOM 1410 N N . GLY A 1 187 ? -1.940 16.966 1.044 1.00 90.50 187 GLY A N 1
ATOM 1411 C CA . GLY A 1 187 ? -2.541 18.276 0.797 1.00 90.50 187 GLY A CA 1
ATOM 1412 C C . GLY A 1 187 ? -2.382 19.206 2.000 1.00 90.50 187 GLY A C 1
ATOM 1413 O O . GLY A 1 187 ? -2.857 18.905 3.094 1.00 90.50 187 GLY A O 1
ATOM 1414 N N . GLY A 1 188 ? -1.729 20.356 1.800 1.00 89.69 188 GLY A N 1
ATOM 1415 C CA . GLY A 1 188 ? -1.422 21.283 2.892 1.00 89.69 188 GLY A CA 1
ATOM 1416 C C . GLY A 1 188 ? -0.592 20.598 3.983 1.00 89.69 188 GLY A C 1
ATOM 1417 O O . GLY A 1 188 ? 0.442 20.011 3.683 1.00 89.69 188 GLY A O 1
ATOM 1418 N N . SER A 1 189 ? -1.070 20.647 5.227 1.00 92.00 189 SER A N 1
ATOM 1419 C CA . SER A 1 189 ? -0.459 19.995 6.396 1.00 92.00 189 SER A CA 1
ATOM 1420 C C . SER A 1 189 ? -1.097 18.641 6.745 1.00 92.00 189 SER A C 1
ATOM 1422 O O . SER A 1 189 ? -1.039 18.218 7.898 1.00 92.00 189 SER A O 1
ATOM 1424 N N . SER A 1 190 ? -1.779 18.005 5.788 1.00 93.94 190 SER A N 1
ATOM 1425 C CA . SER A 1 190 ? -2.496 16.741 5.987 1.00 93.94 190 SER A CA 1
ATOM 1426 C C . SER A 1 190 ? -2.104 15.695 4.950 1.00 93.94 190 SER A C 1
ATOM 1428 O O . SER A 1 190 ? -1.771 16.024 3.805 1.00 93.94 190 SER A O 1
ATOM 1430 N N . ILE A 1 191 ? -2.176 14.431 5.352 1.00 93.94 191 ILE A N 1
ATOM 1431 C CA . ILE A 1 191 ? -1.901 13.277 4.500 1.00 93.94 191 ILE A CA 1
ATOM 1432 C C . ILE A 1 191 ? -2.972 12.210 4.722 1.00 93.94 191 ILE A C 1
ATOM 1434 O O . ILE A 1 191 ? -3.288 11.881 5.861 1.00 93.94 191 ILE A O 1
ATOM 1438 N N . ASP A 1 192 ? -3.545 11.689 3.637 1.00 94.44 192 ASP A N 1
ATOM 1439 C CA . ASP A 1 192 ? -4.325 10.447 3.659 1.00 94.44 192 ASP A CA 1
ATOM 1440 C C . ASP A 1 192 ? -3.393 9.304 3.230 1.00 94.44 192 ASP A C 1
ATOM 1442 O O . ASP A 1 192 ? -2.710 9.423 2.209 1.00 94.44 192 ASP A O 1
ATOM 1446 N N . ILE A 1 193 ? -3.358 8.217 4.001 1.00 94.38 193 ILE A N 1
ATOM 1447 C CA . ILE A 1 193 ? -2.516 7.042 3.756 1.00 94.38 193 ILE A CA 1
ATOM 1448 C C . ILE A 1 193 ? -3.397 5.801 3.637 1.00 94.38 193 ILE A C 1
ATOM 1450 O O . ILE A 1 193 ? -4.275 5.550 4.465 1.00 94.38 193 ILE A O 1
ATOM 1454 N N . VAL A 1 194 ? -3.110 4.995 2.618 1.00 95.06 194 VAL A N 1
ATOM 1455 C CA . VAL A 1 194 ? -3.542 3.603 2.510 1.00 95.06 194 VAL A CA 1
ATOM 1456 C C . VAL A 1 194 ? -2.297 2.724 2.554 1.00 95.06 194 VAL A C 1
ATOM 1458 O O . VAL A 1 194 ? -1.340 2.966 1.818 1.00 95.06 194 VAL A O 1
ATOM 1461 N N . THR A 1 195 ? -2.285 1.731 3.438 1.00 94.31 195 THR A N 1
ATOM 1462 C CA . THR A 1 195 ? -1.142 0.828 3.627 1.00 94.31 195 THR A CA 1
ATOM 1463 C C . THR A 1 195 ? -1.591 -0.547 4.098 1.00 94.31 195 THR A C 1
ATOM 1465 O O . THR A 1 195 ? -2.705 -0.697 4.593 1.00 94.31 195 THR A O 1
ATOM 1468 N N . GLY A 1 196 ? -0.738 -1.554 3.965 1.00 92.06 196 GLY A N 1
ATOM 1469 C CA . GLY A 1 196 ? -1.027 -2.914 4.395 1.00 92.06 196 GLY A CA 1
ATOM 1470 C C . GLY A 1 196 ? -0.216 -3.931 3.610 1.00 92.06 196 GLY A C 1
ATOM 1471 O O . GLY A 1 196 ? 0.924 -3.668 3.235 1.00 92.06 196 GLY A O 1
ATOM 1472 N N . SER A 1 197 ? -0.807 -5.091 3.334 1.00 91.56 197 SER A N 1
ATOM 1473 C CA . SER A 1 197 ? -0.162 -6.152 2.547 1.00 91.56 197 SER A CA 1
ATOM 1474 C C . SER A 1 197 ? -0.264 -5.956 1.026 1.00 91.56 197 SER A C 1
ATOM 1476 O O . SER A 1 197 ? 0.510 -6.566 0.285 1.00 91.56 197 SER A O 1
ATOM 1478 N N . ALA A 1 198 ? -1.148 -5.062 0.565 1.00 92.12 198 ALA A N 1
ATOM 1479 C CA . ALA A 1 198 ? -1.444 -4.850 -0.850 1.00 92.12 198 ALA A CA 1
ATOM 1480 C C . ALA A 1 198 ? -0.292 -4.161 -1.604 1.00 92.12 198 ALA A C 1
ATOM 1482 O O . ALA A 1 198 ? -0.002 -2.984 -1.392 1.00 92.12 198 ALA A O 1
ATOM 1483 N N . ASN A 1 199 ? 0.342 -4.878 -2.534 1.00 93.31 199 ASN A N 1
ATOM 1484 C CA . ASN A 1 199 ? 1.323 -4.297 -3.458 1.00 93.31 199 ASN A CA 1
ATOM 1485 C C . ASN A 1 199 ? 0.664 -3.410 -4.525 1.00 93.31 199 ASN A C 1
ATOM 1487 O O . ASN A 1 199 ? -0.549 -3.437 -4.713 1.00 93.31 199 ASN A O 1
ATOM 1491 N N . ALA A 1 200 ? 1.466 -2.649 -5.271 1.00 93.88 200 ALA A N 1
ATOM 1492 C CA . ALA A 1 200 ? 1.020 -1.871 -6.427 1.00 93.88 200 ALA A CA 1
ATOM 1493 C C . ALA A 1 200 ? 0.827 -2.765 -7.674 1.00 93.88 200 ALA A C 1
ATOM 1495 O O . ALA A 1 200 ? 1.398 -2.515 -8.731 1.00 93.88 200 ALA A O 1
ATOM 1496 N N . THR A 1 201 ? 0.040 -3.836 -7.543 1.00 92.25 201 THR A N 1
ATOM 1497 C CA . THR A 1 201 ? -0.232 -4.829 -8.595 1.00 92.25 201 THR A CA 1
ATOM 1498 C C . THR A 1 201 ? -1.732 -4.983 -8.818 1.00 92.25 201 THR A C 1
ATOM 1500 O O . THR A 1 201 ? -2.515 -4.854 -7.878 1.00 92.25 201 THR A O 1
ATOM 1503 N N . ASP A 1 202 ? -2.160 -5.292 -10.042 1.00 89.75 202 ASP A N 1
ATOM 1504 C CA . ASP A 1 202 ? -3.572 -5.496 -10.362 1.00 89.75 202 ASP A CA 1
ATOM 1505 C C . ASP A 1 202 ? -4.170 -6.548 -9.432 1.00 89.75 202 ASP A C 1
ATOM 1507 O O . ASP A 1 202 ? -5.204 -6.310 -8.831 1.00 89.75 202 ASP A O 1
ATOM 1511 N N . ARG A 1 203 ? -3.466 -7.657 -9.182 1.00 88.31 203 ARG A N 1
ATOM 1512 C CA . ARG A 1 203 ? -3.961 -8.745 -8.321 1.00 88.31 203 ARG A CA 1
ATOM 1513 C C . ARG A 1 203 ? -4.353 -8.305 -6.903 1.00 88.31 203 ARG A C 1
ATOM 1515 O O . ARG A 1 203 ? -5.322 -8.842 -6.360 1.00 88.31 203 ARG A O 1
ATOM 1522 N N . ALA A 1 204 ? -3.619 -7.360 -6.314 1.00 88.75 204 ALA A N 1
ATOM 1523 C CA . ALA A 1 204 ? -3.911 -6.835 -4.980 1.00 88.75 204 ALA A CA 1
ATOM 1524 C C . ALA A 1 204 ? -5.122 -5.881 -4.984 1.00 88.75 204 ALA A C 1
ATOM 1526 O O . ALA A 1 204 ? -5.863 -5.815 -4.007 1.00 88.75 204 ALA A O 1
ATOM 1527 N N . TRP A 1 205 ? -5.361 -5.181 -6.099 1.00 87.75 205 TRP A N 1
ATOM 1528 C CA . TRP A 1 205 ? -6.403 -4.153 -6.239 1.00 87.75 205 TRP A CA 1
ATOM 1529 C C . TRP A 1 205 ? -7.614 -4.586 -7.086 1.00 87.75 205 TRP A C 1
ATOM 1531 O O . TRP A 1 205 ? -8.606 -3.865 -7.158 1.00 87.75 205 TRP A O 1
ATOM 1541 N N . SER A 1 206 ? -7.568 -5.771 -7.694 1.00 81.19 206 SER A N 1
ATOM 1542 C CA . SER A 1 206 ? -8.635 -6.392 -8.490 1.00 81.19 206 SER A CA 1
ATOM 1543 C C . SER A 1 206 ? -9.238 -7.619 -7.807 1.00 81.19 206 SER A C 1
ATOM 1545 O O . SER A 1 206 ? -9.953 -8.393 -8.444 1.00 81.19 206 SER A O 1
ATOM 1547 N N . ALA A 1 207 ? -8.995 -7.767 -6.497 1.00 69.69 207 ALA A N 1
ATOM 1548 C CA . ALA A 1 207 ? -9.595 -8.805 -5.664 1.00 69.69 207 ALA A CA 1
ATOM 1549 C C . ALA A 1 207 ? -9.207 -10.223 -6.085 1.00 69.69 207 ALA A C 1
ATOM 1551 O O . ALA A 1 207 ? -10.062 -11.095 -6.238 1.00 69.69 207 ALA A O 1
ATOM 1552 N N . ARG A 1 208 ? -7.918 -10.455 -6.336 1.00 80.75 208 ARG A N 1
ATOM 1553 C CA . ARG A 1 208 ? -7.392 -11.805 -6.601 1.00 80.75 208 ARG A CA 1
ATOM 1554 C C . ARG A 1 208 ? -6.550 -12.337 -5.451 1.00 80.75 208 ARG A C 1
ATOM 1556 O O . ARG A 1 208 ? -6.408 -13.548 -5.320 1.00 80.75 208 ARG A O 1
ATOM 1563 N N . ASN A 1 209 ? -6.013 -11.441 -4.632 1.00 87.06 209 ASN A N 1
ATOM 1564 C CA . ASN A 1 209 ? -5.300 -11.775 -3.411 1.00 87.06 209 ASN A CA 1
ATOM 1565 C C . ASN A 1 209 ? -6.170 -11.490 -2.182 1.00 87.06 209 ASN A C 1
ATOM 1567 O O . ASN A 1 209 ? -7.073 -10.652 -2.229 1.00 87.06 209 ASN A O 1
ATOM 1571 N N . ALA A 1 210 ? -5.858 -12.173 -1.080 1.00 89.88 210 ALA A N 1
ATOM 1572 C CA . ALA A 1 210 ? -6.313 -11.758 0.235 1.00 89.88 210 ALA A CA 1
ATOM 1573 C C . ALA A 1 210 ? -5.358 -10.681 0.773 1.00 89.88 210 ALA A C 1
ATOM 1575 O O . ALA A 1 210 ? -4.158 -10.935 0.855 1.00 89.88 210 ALA A O 1
ATOM 1576 N N . GLU A 1 211 ? -5.866 -9.502 1.125 1.00 93.00 211 GLU A N 1
ATOM 1577 C CA . GLU A 1 211 ? -5.060 -8.363 1.570 1.00 93.00 211 GLU A CA 1
ATOM 1578 C C . GLU A 1 211 ? -5.662 -7.719 2.825 1.00 93.00 211 GLU A C 1
ATOM 1580 O O . GLU A 1 211 ? -6.861 -7.458 2.879 1.00 93.00 211 GLU A O 1
ATOM 1585 N N . ALA A 1 212 ? -4.835 -7.424 3.828 1.00 92.81 212 ALA A N 1
ATOM 1586 C CA . ALA A 1 212 ? -5.230 -6.623 4.985 1.00 92.81 212 ALA A CA 1
ATOM 1587 C C . ALA A 1 212 ? -4.737 -5.187 4.783 1.00 92.81 212 ALA A C 1
ATOM 1589 O O . ALA A 1 212 ? -3.540 -4.967 4.579 1.00 92.81 212 ALA A O 1
ATOM 1590 N N . VAL A 1 213 ? -5.649 -4.214 4.820 1.00 94.00 213 VAL A N 1
ATOM 1591 C CA . VAL A 1 213 ? -5.357 -2.821 4.458 1.00 94.00 213 VAL A CA 1
ATOM 1592 C C . VAL A 1 213 ? -5.939 -1.855 5.479 1.00 94.00 213 VAL A C 1
ATOM 1594 O O . VAL A 1 213 ? -7.120 -1.913 5.801 1.00 94.00 213 VAL A O 1
ATOM 1597 N N . ALA A 1 214 ? -5.115 -0.925 5.950 1.00 95.12 214 ALA A N 1
ATOM 1598 C CA . ALA A 1 214 ? -5.505 0.176 6.813 1.00 95.12 214 ALA A CA 1
ATOM 1599 C C . ALA A 1 214 ? -5.599 1.488 6.023 1.00 95.12 214 ALA A C 1
ATOM 1601 O O . ALA A 1 214 ? -4.779 1.768 5.142 1.00 95.12 214 ALA A O 1
ATOM 1602 N N . ARG A 1 215 ? -6.578 2.320 6.383 1.00 95.50 215 ARG A N 1
ATOM 1603 C CA . ARG A 1 215 ? -6.741 3.691 5.887 1.00 95.50 215 ARG A CA 1
ATOM 1604 C C . ARG A 1 215 ? -6.721 4.653 7.053 1.00 95.50 215 ARG A C 1
ATOM 1606 O O . ARG A 1 215 ? -7.526 4.515 7.972 1.00 95.50 215 ARG A O 1
ATOM 1613 N N . PHE A 1 216 ? -5.855 5.652 7.000 1.00 95.00 216 PHE A N 1
ATOM 1614 C CA . PHE A 1 216 ? -5.754 6.637 8.068 1.00 95.00 216 PHE A CA 1
ATOM 1615 C C . PHE A 1 216 ? -5.311 8.001 7.557 1.00 95.00 216 PHE A C 1
ATOM 1617 O O . PHE A 1 216 ? -4.800 8.131 6.445 1.00 95.00 216 PHE A O 1
ATOM 1624 N N . THR A 1 217 ? -5.531 9.023 8.376 1.00 95.31 217 THR A N 1
ATOM 1625 C CA . THR A 1 217 ? -4.974 10.356 8.169 1.00 95.31 217 THR A CA 1
ATOM 1626 C C . THR A 1 217 ? -3.833 10.610 9.135 1.00 95.31 217 THR A C 1
ATOM 1628 O O . THR A 1 217 ? -3.776 10.018 10.213 1.00 95.31 217 THR A O 1
ATOM 1631 N N . GLY A 1 218 ? -2.932 11.496 8.732 1.00 95.25 218 GLY A N 1
ATOM 1632 C CA . GLY A 1 218 ? -1.854 12.006 9.564 1.00 95.25 218 GLY A CA 1
ATOM 1633 C C . GLY A 1 218 ? -1.618 13.495 9.333 1.00 95.25 218 GLY A C 1
ATOM 1634 O O . GLY A 1 218 ? -2.281 14.142 8.509 1.00 95.25 218 GLY A O 1
ATOM 1635 N N . GLY A 1 219 ? -0.644 14.028 10.060 1.00 95.62 219 GLY A N 1
ATOM 1636 C CA . GLY A 1 219 ? -0.213 15.417 9.983 1.00 95.62 219 GLY A CA 1
ATOM 1637 C C . GLY A 1 219 ? 1.199 15.561 9.423 1.00 95.62 219 GLY A C 1
ATOM 1638 O O . GLY A 1 219 ? 1.659 14.779 8.590 1.00 95.62 219 GLY A O 1
ATOM 1639 N N . GLN A 1 220 ? 1.901 16.591 9.895 1.00 95.50 220 GLN A N 1
ATOM 1640 C CA . GLN A 1 220 ? 3.246 16.918 9.423 1.00 95.50 220 GLN A CA 1
ATOM 1641 C C . GLN A 1 220 ? 4.258 15.794 9.687 1.00 95.50 220 GLN A C 1
ATOM 1643 O O . GLN A 1 220 ? 5.085 15.523 8.827 1.00 95.50 220 GLN A O 1
ATOM 1648 N N . SER A 1 221 ? 4.164 15.102 10.826 1.00 94.12 221 SER A N 1
ATOM 1649 C CA . SER A 1 221 ? 5.081 14.009 11.168 1.00 94.12 221 SER A CA 1
ATOM 1650 C C . SER A 1 221 ? 5.022 12.856 10.161 1.00 94.12 221 SER A C 1
ATOM 1652 O O . SER A 1 221 ? 6.064 12.357 9.737 1.00 94.12 221 SER A O 1
ATOM 1654 N N . GLU A 1 222 ? 3.828 12.476 9.704 1.00 94.75 222 GLU A N 1
ATOM 1655 C CA . GLU A 1 222 ? 3.660 11.433 8.685 1.00 94.75 222 GLU A CA 1
ATOM 1656 C C . GLU A 1 222 ? 4.111 11.918 7.299 1.00 94.75 222 GLU A C 1
ATOM 1658 O O . GLU A 1 222 ? 4.713 11.153 6.543 1.00 94.75 222 GLU A O 1
ATOM 1663 N N . ILE A 1 223 ? 3.879 13.196 6.971 1.00 95.88 223 ILE A N 1
ATOM 1664 C CA . ILE A 1 223 ? 4.400 13.818 5.741 1.00 95.88 223 ILE A CA 1
ATOM 1665 C C . ILE A 1 223 ? 5.931 13.767 5.722 1.00 95.88 223 ILE A C 1
ATOM 1667 O O . ILE A 1 223 ? 6.515 13.387 4.704 1.00 95.88 223 ILE A O 1
ATOM 1671 N N . ASP A 1 224 ? 6.575 14.109 6.837 1.00 94.81 224 ASP A N 1
ATOM 1672 C CA . ASP A 1 224 ? 8.031 14.099 6.976 1.00 94.81 224 ASP A CA 1
ATOM 1673 C C . ASP A 1 224 ? 8.589 12.671 6.870 1.00 94.81 224 ASP A C 1
ATOM 1675 O O . ASP A 1 224 ? 9.596 12.453 6.198 1.00 94.81 224 ASP A O 1
ATOM 1679 N N . GLY A 1 225 ? 7.901 11.679 7.448 1.00 92.62 225 GLY A N 1
ATOM 1680 C CA . GLY A 1 225 ? 8.259 10.263 7.314 1.00 92.62 225 GLY A CA 1
ATOM 1681 C C . GLY A 1 225 ? 8.204 9.766 5.865 1.00 92.62 225 GLY A C 1
ATOM 1682 O O . GLY A 1 225 ? 9.156 9.157 5.372 1.00 92.62 225 GLY A O 1
ATOM 1683 N N . VAL A 1 226 ? 7.135 10.094 5.131 1.00 93.88 226 VAL A N 1
ATOM 1684 C CA . VAL A 1 226 ? 7.035 9.776 3.694 1.00 93.88 226 VAL A CA 1
ATOM 1685 C C . VAL A 1 226 ? 8.112 10.516 2.893 1.00 93.88 226 VAL A C 1
ATOM 1687 O O . VAL A 1 226 ? 8.724 9.936 1.994 1.00 93.88 226 VAL A O 1
ATOM 1690 N N . ALA A 1 227 ? 8.391 11.779 3.223 1.00 94.31 227 ALA A N 1
ATOM 1691 C CA . ALA A 1 227 ? 9.456 12.546 2.587 1.00 94.31 227 ALA A CA 1
ATOM 1692 C C . ALA A 1 227 ? 10.847 11.944 2.849 1.00 94.31 227 ALA A C 1
ATOM 1694 O O . ALA A 1 227 ? 11.684 11.972 1.947 1.00 94.31 227 ALA A O 1
ATOM 1695 N N . ALA A 1 228 ? 11.084 11.357 4.025 1.00 92.12 228 ALA A N 1
ATOM 1696 C CA . ALA A 1 228 ? 12.329 10.667 4.349 1.00 92.12 228 ALA A CA 1
ATOM 1697 C C . ALA A 1 228 ? 12.536 9.411 3.482 1.00 92.12 228 ALA A C 1
ATOM 1699 O O . ALA A 1 228 ? 13.625 9.237 2.938 1.00 92.12 228 ALA A O 1
ATOM 1700 N N . ILE A 1 229 ? 11.490 8.597 3.266 1.00 90.44 229 ILE A N 1
ATOM 1701 C CA . ILE A 1 229 ? 11.539 7.441 2.343 1.00 90.44 229 ILE A CA 1
ATOM 1702 C C . ILE A 1 229 ? 11.825 7.905 0.908 1.00 90.44 229 ILE A C 1
ATOM 1704 O O . ILE A 1 229 ? 12.650 7.334 0.200 1.00 90.44 229 ILE A O 1
ATOM 1708 N N . VAL A 1 230 ? 11.162 8.974 0.463 1.00 93.50 230 VAL A N 1
ATOM 1709 C CA . VAL A 1 230 ? 11.401 9.562 -0.865 1.00 93.50 230 VAL A CA 1
ATOM 1710 C C . VAL A 1 230 ? 12.826 10.121 -0.982 1.00 93.50 230 VAL A C 1
ATOM 1712 O O . VAL A 1 230 ? 13.427 10.042 -2.050 1.00 93.50 230 VAL A O 1
ATOM 1715 N N . GLY A 1 231 ? 13.362 10.700 0.093 1.00 92.19 231 GLY A N 1
ATOM 1716 C CA . GLY A 1 231 ? 14.698 11.291 0.146 1.00 92.19 231 GLY A CA 1
ATOM 1717 C C . GLY A 1 231 ? 15.838 10.274 0.211 1.00 92.19 231 GLY A C 1
ATOM 1718 O O . GLY A 1 231 ? 16.949 10.608 -0.193 1.00 92.19 231 GLY A O 1
ATOM 1719 N N . SER A 1 232 ? 15.581 9.049 0.678 1.00 89.00 232 SER A N 1
ATOM 1720 C CA . SER A 1 232 ? 16.566 7.959 0.690 1.00 89.00 232 SER A CA 1
ATOM 1721 C C . SER A 1 232 ? 16.649 7.196 -0.638 1.00 89.00 232 SER A C 1
ATOM 1723 O O . SER A 1 232 ? 17.588 6.429 -0.846 1.00 89.00 232 SER A O 1
ATOM 1725 N N . ALA A 1 233 ? 15.685 7.403 -1.539 1.00 91.94 233 ALA A N 1
ATOM 1726 C CA . ALA A 1 233 ? 15.584 6.700 -2.810 1.00 91.94 233 ALA A CA 1
ATOM 1727 C C . ALA A 1 233 ? 16.402 7.354 -3.938 1.00 91.94 233 ALA A C 1
ATOM 1729 O O . ALA A 1 233 ? 16.564 8.574 -4.008 1.00 91.94 233 ALA A O 1
ATOM 1730 N N . PHE A 1 234 ? 16.874 6.534 -4.879 1.00 92.44 234 PHE A N 1
ATOM 1731 C CA . PHE A 1 234 ? 17.681 6.977 -6.015 1.00 92.44 234 PHE A CA 1
ATOM 1732 C C . PHE A 1 234 ? 16.804 7.324 -7.223 1.00 92.44 234 PHE A C 1
ATOM 1734 O O . PHE A 1 234 ? 15.949 6.522 -7.597 1.00 92.44 234 PHE A O 1
ATOM 1741 N N . PRO A 1 235 ? 16.992 8.479 -7.882 1.00 94.75 235 PRO A N 1
ATOM 1742 C CA . PRO A 1 235 ? 16.209 8.827 -9.061 1.00 94.75 235 PRO A CA 1
ATOM 1743 C C . PRO A 1 235 ? 16.515 7.912 -10.248 1.00 94.75 235 PRO A C 1
ATOM 1745 O O . PRO A 1 235 ? 17.675 7.661 -10.571 1.00 94.75 235 PRO A O 1
ATOM 1748 N N . VAL A 1 236 ? 15.464 7.465 -10.937 1.00 94.06 236 VAL A N 1
ATOM 1749 C CA . VAL A 1 236 ? 15.572 6.716 -12.193 1.00 94.06 236 VAL A CA 1
ATOM 1750 C C . VAL A 1 236 ? 15.306 7.676 -13.345 1.00 94.06 236 VAL A C 1
ATOM 1752 O O . VAL A 1 236 ? 14.197 8.183 -13.506 1.00 94.06 236 VAL A O 1
ATOM 1755 N N . ALA A 1 237 ? 16.335 7.955 -14.145 1.00 90.62 237 ALA A N 1
ATOM 1756 C CA . ALA A 1 237 ? 16.187 8.819 -15.312 1.00 90.62 237 ALA A CA 1
ATOM 1757 C C . ALA A 1 237 ? 15.330 8.134 -16.400 1.00 90.62 237 ALA A C 1
ATOM 1759 O O . ALA A 1 237 ? 15.462 6.921 -16.580 1.00 90.62 237 ALA A O 1
ATOM 1760 N N . PRO A 1 238 ? 14.532 8.881 -17.189 1.00 87.56 238 PRO A N 1
ATOM 1761 C CA . PRO A 1 238 ? 13.708 8.302 -18.258 1.00 87.56 238 PRO A CA 1
ATOM 1762 C C . PRO A 1 238 ? 14.501 7.441 -19.252 1.00 87.56 238 PRO A C 1
ATOM 1764 O O . PRO A 1 238 ? 14.099 6.330 -19.570 1.00 87.56 238 PRO A O 1
ATOM 1767 N N . ILE A 1 239 ? 15.700 7.888 -19.643 1.00 86.19 239 ILE A N 1
ATOM 1768 C CA . ILE A 1 239 ? 16.584 7.121 -20.536 1.00 86.19 239 ILE A CA 1
ATOM 1769 C C . ILE A 1 239 ? 16.996 5.763 -19.948 1.00 86.19 239 ILE A C 1
ATOM 1771 O O . ILE A 1 239 ? 17.179 4.793 -20.680 1.00 86.19 239 ILE A O 1
ATOM 1775 N N . ILE A 1 240 ? 17.133 5.675 -18.621 1.00 85.62 240 ILE A N 1
ATOM 1776 C CA . ILE A 1 240 ? 17.431 4.413 -17.941 1.00 85.62 240 ILE A CA 1
ATOM 1777 C C . ILE A 1 240 ? 16.190 3.530 -17.999 1.00 85.62 240 ILE A C 1
ATOM 1779 O O . ILE A 1 240 ? 16.299 2.384 -18.414 1.00 85.62 240 ILE A O 1
ATOM 1783 N N . LEU A 1 241 ? 15.015 4.067 -17.655 1.00 87.38 241 LEU A N 1
ATOM 1784 C CA . LEU A 1 241 ? 13.748 3.332 -17.700 1.00 87.38 241 LEU A CA 1
ATOM 1785 C C . LEU A 1 241 ? 13.486 2.704 -19.080 1.00 87.38 241 LEU A C 1
ATOM 1787 O O . LEU A 1 241 ? 13.104 1.537 -19.162 1.00 87.38 241 LEU A O 1
ATOM 1791 N N . ASP A 1 242 ? 13.744 3.442 -20.157 1.00 84.44 242 ASP A N 1
ATOM 1792 C CA . ASP A 1 242 ? 13.532 2.971 -21.529 1.00 84.44 242 ASP A CA 1
ATOM 1793 C C . ASP A 1 242 ? 14.536 1.888 -21.949 1.00 84.44 242 ASP A C 1
ATOM 1795 O O . ASP A 1 242 ? 14.221 1.028 -22.770 1.00 84.44 242 ASP A O 1
ATOM 1799 N N . THR A 1 243 ? 15.734 1.889 -21.360 1.00 85.31 243 THR A N 1
ATOM 1800 C CA . THR A 1 243 ? 16.804 0.926 -21.669 1.00 85.31 243 THR A CA 1
ATOM 1801 C C . THR A 1 243 ? 16.862 -0.260 -20.705 1.00 85.31 243 THR A C 1
ATOM 1803 O O . THR A 1 243 ? 17.656 -1.177 -20.913 1.00 85.31 243 THR A O 1
ATOM 1806 N N . LEU A 1 244 ? 16.009 -0.291 -19.673 1.00 86.00 244 LEU A N 1
ATOM 1807 C CA . LEU A 1 244 ? 15.906 -1.424 -18.756 1.00 86.00 244 LEU A CA 1
ATOM 1808 C C . LEU A 1 244 ? 15.470 -2.689 -19.510 1.00 86.00 244 LEU A C 1
ATOM 1810 O O . LEU A 1 244 ? 14.339 -2.788 -19.992 1.00 86.00 244 LEU A O 1
ATOM 1814 N N . ALA A 1 245 ? 16.357 -3.676 -19.551 1.00 84.25 245 ALA A N 1
ATOM 1815 C CA . ALA A 1 245 ? 16.069 -5.028 -20.011 1.00 84.25 245 ALA A CA 1
ATOM 1816 C C . ALA A 1 245 ? 15.944 -5.978 -18.815 1.00 84.25 245 ALA A C 1
ATOM 1818 O O . ALA A 1 245 ? 16.563 -5.751 -17.771 1.00 84.25 245 ALA A O 1
ATOM 1819 N N . GLU A 1 246 ? 15.158 -7.043 -18.974 1.00 82.12 246 GLU A N 1
ATOM 1820 C CA . GLU A 1 246 ? 15.161 -8.147 -18.016 1.00 82.12 246 GLU A CA 1
ATOM 1821 C C . GLU A 1 246 ? 16.556 -8.766 -17.922 1.00 82.12 246 GLU A C 1
ATOM 1823 O O . GLU A 1 246 ? 17.249 -8.959 -18.924 1.00 82.12 246 GLU A O 1
ATOM 1828 N N . THR A 1 247 ? 16.966 -9.081 -16.700 1.00 84.81 247 THR A N 1
ATOM 1829 C CA . THR A 1 247 ? 18.206 -9.810 -16.436 1.00 84.81 247 THR A CA 1
ATOM 1830 C C . THR A 1 247 ? 17.945 -11.313 -16.373 1.00 84.81 247 THR A C 1
ATOM 1832 O O . THR A 1 247 ? 16.808 -11.748 -16.190 1.00 84.81 247 THR A O 1
ATOM 1835 N N . GLN A 1 248 ? 19.001 -12.128 -16.457 1.00 82.12 248 GLN A N 1
ATOM 1836 C CA . GLN A 1 248 ? 18.877 -13.575 -16.244 1.00 82.12 248 GLN A CA 1
ATOM 1837 C C . GLN A 1 248 ? 18.288 -13.894 -14.858 1.00 82.12 248 GLN A C 1
ATOM 1839 O O . GLN A 1 248 ? 17.415 -14.746 -14.752 1.00 82.12 248 GLN A O 1
ATOM 1844 N N . ALA A 1 249 ? 18.671 -13.133 -13.827 1.00 79.88 249 ALA A N 1
ATOM 1845 C CA . ALA A 1 249 ? 18.102 -13.256 -12.486 1.00 79.88 249 ALA A CA 1
ATOM 1846 C C . ALA A 1 249 ? 16.592 -12.949 -12.451 1.00 79.88 249 ALA A C 1
ATOM 1848 O O . ALA A 1 249 ? 15.843 -13.623 -11.749 1.00 79.88 249 ALA A O 1
ATOM 1849 N N . ASP A 1 250 ? 16.111 -11.970 -13.229 1.00 78.38 250 ASP A N 1
ATOM 1850 C CA . ASP A 1 250 ? 14.671 -11.691 -13.335 1.00 78.38 250 ASP A CA 1
ATOM 1851 C C . ASP A 1 250 ? 13.920 -12.866 -13.991 1.00 78.38 250 ASP A C 1
ATOM 1853 O O . ASP A 1 250 ? 12.815 -13.209 -13.562 1.00 78.38 250 ASP A O 1
ATOM 1857 N N . VAL A 1 251 ? 14.531 -13.500 -15.000 1.00 82.25 251 VAL A N 1
ATOM 1858 C CA . VAL A 1 251 ? 13.989 -14.693 -15.674 1.00 82.25 251 VAL A CA 1
ATOM 1859 C C . VAL A 1 251 ? 13.944 -15.890 -14.727 1.00 82.25 251 VAL A C 1
ATOM 1861 O O . VAL A 1 251 ? 12.923 -16.576 -14.658 1.00 82.25 251 VAL A O 1
ATOM 1864 N N . ASP A 1 252 ? 15.018 -16.136 -13.982 1.00 81.06 252 ASP A N 1
ATOM 1865 C CA . ASP A 1 252 ? 15.104 -17.260 -13.049 1.00 81.06 252 ASP A CA 1
ATOM 1866 C C . ASP A 1 252 ? 14.137 -17.084 -11.872 1.00 81.06 252 ASP A C 1
ATOM 1868 O O . ASP A 1 252 ? 13.415 -18.019 -11.532 1.00 81.06 252 ASP A O 1
ATOM 1872 N N . ASN A 1 253 ? 13.998 -15.865 -11.340 1.00 77.75 253 ASN A N 1
ATOM 1873 C CA . ASN A 1 253 ? 12.992 -15.551 -10.322 1.00 77.75 253 ASN A CA 1
ATOM 1874 C C . ASN A 1 253 ? 11.558 -15.760 -10.819 1.00 77.75 253 ASN A C 1
ATOM 1876 O O . ASN A 1 253 ? 10.700 -16.210 -10.063 1.00 77.75 253 ASN A O 1
ATOM 1880 N N . ARG A 1 254 ? 11.272 -15.451 -12.090 1.00 80.25 254 ARG A N 1
ATOM 1881 C CA . ARG A 1 254 ? 9.951 -15.724 -12.673 1.00 80.25 254 ARG A CA 1
ATOM 1882 C C . ARG A 1 254 ? 9.673 -17.223 -12.731 1.00 80.25 254 ARG A C 1
ATOM 1884 O O . ARG A 1 254 ? 8.602 -17.644 -12.312 1.00 80.25 254 ARG A O 1
ATOM 1891 N N . ARG A 1 255 ? 10.647 -18.020 -13.183 1.00 83.19 255 ARG A N 1
ATOM 1892 C CA . ARG A 1 255 ? 10.549 -19.489 -13.197 1.00 83.19 255 ARG A CA 1
ATOM 1893 C C . ARG A 1 255 ? 10.363 -20.053 -11.789 1.00 83.19 255 ARG A C 1
ATOM 1895 O O . ARG A 1 255 ? 9.565 -20.964 -11.599 1.00 83.19 255 ARG A O 1
ATOM 1902 N N . LEU A 1 256 ? 11.067 -19.501 -10.801 1.00 83.12 256 LEU A N 1
ATOM 1903 C CA . LEU A 1 256 ? 10.908 -19.892 -9.403 1.00 83.12 256 LEU A CA 1
ATOM 1904 C C . LEU A 1 256 ? 9.492 -19.591 -8.894 1.00 83.12 256 LEU A C 1
ATOM 1906 O O . LEU A 1 256 ? 8.893 -20.445 -8.247 1.00 83.12 256 LEU A O 1
ATOM 1910 N N . GLU A 1 257 ? 8.931 -18.421 -9.211 1.00 78.56 257 GLU A N 1
ATOM 1911 C CA . GLU A 1 257 ? 7.554 -18.090 -8.826 1.00 78.56 257 GLU A CA 1
ATOM 1912 C C . GLU A 1 257 ? 6.523 -18.962 -9.561 1.00 78.56 257 GLU A C 1
ATOM 1914 O O . GLU A 1 257 ? 5.553 -19.395 -8.947 1.00 78.56 257 GLU A O 1
ATOM 1919 N N . GLU A 1 258 ? 6.743 -19.300 -10.836 1.00 81.69 258 GLU A N 1
ATOM 1920 C CA . GLU A 1 258 ? 5.912 -20.262 -11.580 1.00 81.69 258 GLU A CA 1
ATOM 1921 C C . GLU A 1 258 ? 5.909 -21.645 -10.905 1.00 81.69 258 GLU A C 1
ATOM 1923 O O . GLU A 1 258 ? 4.848 -22.242 -10.698 1.00 81.69 258 GLU A O 1
ATOM 1928 N N . LEU A 1 259 ? 7.078 -22.130 -10.474 1.00 82.38 259 LEU A N 1
ATOM 1929 C CA . LEU A 1 259 ? 7.193 -23.365 -9.696 1.00 82.38 259 LEU A CA 1
ATOM 1930 C C . LEU A 1 259 ? 6.514 -23.240 -8.327 1.00 82.38 259 LEU A C 1
ATOM 1932 O O . LEU A 1 259 ? 5.811 -24.158 -7.906 1.00 82.38 259 LEU A O 1
ATOM 1936 N N . ARG A 1 260 ? 6.674 -22.105 -7.635 1.00 80.62 260 ARG A N 1
ATOM 1937 C CA . ARG A 1 260 ? 6.040 -21.858 -6.332 1.00 80.62 260 ARG A CA 1
ATOM 1938 C C . ARG A 1 260 ? 4.519 -21.891 -6.437 1.00 80.62 260 ARG A C 1
ATOM 1940 O O . ARG A 1 260 ? 3.872 -22.501 -5.589 1.00 80.62 260 ARG A O 1
ATOM 1947 N N . LEU A 1 261 ? 3.956 -21.276 -7.476 1.00 78.38 261 LEU A N 1
ATOM 1948 C CA . LEU A 1 261 ? 2.521 -21.311 -7.762 1.00 78.38 261 LEU A CA 1
ATOM 1949 C C . LEU A 1 261 ? 2.053 -22.732 -8.079 1.00 78.38 261 LEU A C 1
ATOM 1951 O O . LEU A 1 261 ? 1.062 -23.179 -7.510 1.00 78.38 261 LEU A O 1
ATOM 1955 N N . THR A 1 262 ? 2.812 -23.468 -8.891 1.00 82.31 262 THR A N 1
ATOM 1956 C CA . THR A 1 262 ? 2.520 -24.876 -9.202 1.00 82.31 262 THR A CA 1
ATOM 1957 C C . THR A 1 262 ? 2.469 -25.724 -7.930 1.00 82.31 262 THR A C 1
ATOM 1959 O O . THR A 1 262 ? 1.546 -26.512 -7.745 1.00 82.31 262 THR A O 1
ATOM 1962 N N . ILE A 1 263 ? 3.416 -25.523 -7.007 1.00 81.56 263 ILE A N 1
ATOM 1963 C CA . ILE A 1 263 ? 3.423 -26.194 -5.700 1.00 81.56 263 ILE A CA 1
ATOM 1964 C C . ILE A 1 263 ? 2.232 -25.750 -4.843 1.00 81.56 263 ILE A C 1
ATOM 1966 O O . ILE A 1 263 ? 1.607 -26.590 -4.202 1.00 81.56 263 ILE A O 1
ATOM 1970 N N . ALA A 1 264 ? 1.899 -24.458 -4.821 1.00 77.88 264 ALA A N 1
ATOM 1971 C CA . ALA A 1 264 ? 0.783 -23.927 -4.036 1.00 77.88 264 ALA A CA 1
ATOM 1972 C C . ALA A 1 264 ? -0.590 -24.445 -4.504 1.00 77.88 264 ALA A C 1
ATOM 1974 O O . ALA A 1 264 ? -1.525 -24.504 -3.706 1.00 77.88 264 ALA A O 1
ATOM 1975 N N . GLU A 1 265 ? -0.713 -24.837 -5.773 1.00 81.19 265 GLU A N 1
ATOM 1976 C CA . GLU A 1 265 ? -1.915 -25.463 -6.335 1.00 81.19 265 GLU A CA 1
ATOM 1977 C C . GLU A 1 265 ? -2.005 -26.971 -6.054 1.00 81.19 265 GLU A C 1
ATOM 1979 O O . GLU A 1 265 ? -3.064 -27.578 -6.252 1.00 81.19 265 GLU A O 1
ATOM 1984 N N . LEU A 1 266 ? -0.925 -27.598 -5.576 1.00 83.75 266 LEU A N 1
ATOM 1985 C CA . LEU A 1 266 ? -0.976 -29.000 -5.191 1.00 83.75 266 LEU A CA 1
ATOM 1986 C C . LEU A 1 266 ? -1.900 -29.177 -3.976 1.00 83.75 266 LEU A C 1
ATOM 1988 O O . LEU A 1 266 ? -1.855 -28.386 -3.030 1.00 83.75 266 LEU A O 1
ATOM 1992 N N . PRO A 1 267 ? -2.710 -30.251 -3.938 1.00 82.88 267 PRO A N 1
ATOM 1993 C CA . PRO A 1 267 ? -3.453 -30.618 -2.743 1.00 82.88 267 PRO A CA 1
ATOM 1994 C C . PRO A 1 267 ? -2.454 -31.129 -1.697 1.00 82.88 267 PRO A C 1
ATOM 1996 O O . PRO A 1 267 ? -2.118 -32.314 -1.656 1.00 82.88 267 PRO A O 1
ATOM 1999 N N . LEU A 1 268 ? -1.909 -30.205 -0.907 1.00 85.88 268 LEU A N 1
ATOM 2000 C CA . LEU A 1 268 ? -0.923 -30.484 0.128 1.00 85.88 268 LEU A CA 1
ATOM 2001 C C . LEU A 1 268 ? -1.625 -30.755 1.460 1.00 85.88 268 LEU A C 1
ATOM 2003 O O . LEU A 1 268 ? -2.483 -29.991 1.898 1.00 85.88 268 LEU A O 1
ATOM 2007 N N . THR A 1 269 ? -1.225 -31.831 2.129 1.00 86.00 269 THR A N 1
ATOM 2008 C CA . THR A 1 269 ? -1.630 -32.143 3.500 1.00 86.00 269 THR A CA 1
ATOM 2009 C C . THR A 1 269 ? -0.434 -31.949 4.418 1.00 86.00 269 THR A C 1
ATOM 2011 O O . THR A 1 269 ? 0.587 -32.614 4.265 1.00 86.00 269 THR A O 1
ATOM 2014 N N . LEU A 1 270 ? -0.560 -31.047 5.392 1.00 88.31 270 LEU A N 1
ATOM 2015 C CA . LEU A 1 270 ? 0.424 -30.889 6.458 1.00 88.31 270 LEU A CA 1
ATOM 2016 C C . LEU A 1 270 ? 0.020 -31.760 7.650 1.00 88.31 270 LEU A C 1
ATOM 2018 O O . LEU A 1 270 ? -0.989 -31.503 8.304 1.00 88.31 270 LEU A O 1
ATOM 2022 N N . GLN A 1 271 ? 0.821 -32.774 7.948 1.00 88.69 271 GLN A N 1
ATOM 2023 C CA . GLN A 1 271 ? 0.711 -33.574 9.161 1.00 88.69 271 GLN A CA 1
ATOM 2024 C C . GLN A 1 271 ? 1.773 -33.137 10.162 1.00 88.69 271 GLN A C 1
ATOM 2026 O O . GLN A 1 271 ? 2.922 -32.890 9.802 1.00 88.69 271 GLN A O 1
ATOM 2031 N N . ARG A 1 272 ? 1.391 -33.050 11.433 1.00 90.19 272 ARG A N 1
ATOM 2032 C CA . ARG A 1 272 ? 2.317 -32.779 12.529 1.00 90.19 272 ARG A CA 1
ATOM 2033 C C . ARG A 1 272 ? 2.355 -33.983 13.459 1.00 90.19 272 ARG A C 1
ATOM 2035 O O . ARG A 1 272 ? 1.327 -34.334 14.029 1.00 90.19 272 ARG A O 1
ATOM 2042 N N . ASP A 1 273 ? 3.543 -34.538 13.657 1.00 88.19 273 ASP A N 1
ATOM 2043 C CA . ASP A 1 273 ? 3.825 -35.555 14.668 1.00 88.19 273 ASP A CA 1
ATOM 2044 C C . ASP A 1 273 ? 4.857 -35.006 15.663 1.00 88.19 273 ASP A C 1
ATOM 2046 O O . ASP A 1 273 ? 6.041 -34.861 15.360 1.00 88.19 273 ASP A O 1
ATOM 2050 N N . ALA A 1 274 ? 4.384 -34.609 16.847 1.00 89.88 274 ALA A N 1
ATOM 2051 C CA . ALA A 1 274 ? 5.157 -33.906 17.871 1.00 89.88 274 ALA A CA 1
ATOM 2052 C C . ALA A 1 274 ? 5.901 -32.654 17.344 1.00 89.88 274 ALA A C 1
ATOM 2054 O O . ALA A 1 274 ? 5.309 -31.571 17.219 1.00 89.88 274 ALA A O 1
ATOM 2055 N N . LYS A 1 275 ? 7.210 -32.785 17.087 1.00 90.12 275 LYS A N 1
ATOM 2056 C CA . LYS A 1 275 ? 8.095 -31.727 16.562 1.00 90.12 275 LYS A CA 1
ATOM 2057 C C . LYS A 1 275 ? 8.353 -31.850 15.057 1.00 90.12 275 LYS A C 1
ATOM 2059 O O . LYS A 1 275 ? 9.019 -30.987 14.494 1.00 90.12 275 LYS A O 1
ATOM 2064 N N . THR A 1 276 ? 7.833 -32.890 14.418 1.00 85.44 276 THR A N 1
ATOM 2065 C CA . THR A 1 276 ? 8.013 -33.156 12.995 1.00 85.44 276 THR A CA 1
ATOM 2066 C C . THR A 1 276 ? 6.801 -32.660 12.225 1.00 85.44 276 THR A C 1
ATOM 2068 O O . THR A 1 276 ? 5.659 -32.910 12.611 1.00 85.44 276 THR A O 1
ATOM 2071 N N . PHE A 1 277 ? 7.058 -31.966 11.123 1.00 87.12 277 PHE A N 1
ATOM 2072 C CA . PHE A 1 277 ? 6.049 -31.546 10.163 1.00 87.12 277 PHE A CA 1
ATOM 2073 C C . PHE A 1 277 ? 6.311 -32.283 8.854 1.00 87.12 277 PHE A C 1
ATOM 2075 O O . PHE A 1 277 ? 7.424 -32.248 8.332 1.00 87.12 277 PHE A O 1
ATOM 2082 N N . THR A 1 278 ? 5.301 -32.963 8.332 1.00 89.25 278 THR A N 1
ATOM 2083 C CA . THR A 1 278 ? 5.370 -33.694 7.070 1.00 89.25 278 THR A CA 1
ATOM 2084 C C . THR A 1 278 ? 4.340 -33.112 6.126 1.00 89.25 278 THR A C 1
ATOM 2086 O O . THR A 1 278 ? 3.150 -33.099 6.429 1.00 89.25 278 THR A O 1
ATOM 2089 N N . LEU A 1 279 ? 4.806 -32.620 4.984 1.00 84.50 279 LEU A N 1
ATOM 2090 C CA . LEU A 1 279 ? 3.954 -32.135 3.910 1.00 84.50 279 LEU A CA 1
ATOM 2091 C C . LEU A 1 279 ? 3.850 -33.241 2.857 1.00 84.50 279 LEU A C 1
ATOM 2093 O O . LEU A 1 279 ? 4.864 -33.647 2.292 1.00 84.50 279 LEU A O 1
ATOM 2097 N N . THR A 1 280 ? 2.650 -33.757 2.617 1.00 88.69 280 THR A N 1
ATOM 2098 C CA . THR A 1 280 ? 2.392 -34.767 1.583 1.00 88.69 280 THR A CA 1
ATOM 2099 C C . THR A 1 280 ? 1.517 -34.188 0.482 1.00 88.69 280 THR A C 1
ATOM 2101 O O . THR A 1 280 ? 0.662 -33.347 0.740 1.00 88.69 280 THR A O 1
ATOM 2104 N N . SER A 1 281 ? 1.714 -34.643 -0.754 1.00 84.94 281 SER A N 1
ATOM 2105 C CA . SER A 1 281 ? 0.780 -34.397 -1.852 1.00 84.94 281 SER A CA 1
ATOM 2106 C C . SER A 1 281 ? 0.391 -35.713 -2.500 1.00 84.94 281 SER A C 1
ATOM 2108 O O . SER A 1 281 ? 1.221 -36.611 -2.637 1.00 84.94 281 SER A O 1
ATOM 2110 N N . GLU A 1 282 ? -0.859 -35.814 -2.938 1.00 83.38 282 GLU A N 1
ATOM 2111 C CA . GLU A 1 282 ? -1.336 -36.945 -3.740 1.00 83.38 282 GLU A CA 1
ATOM 2112 C C . GLU A 1 282 ? -0.854 -36.876 -5.200 1.00 83.38 282 GLU A C 1
ATOM 2114 O O . GLU A 1 282 ? -1.041 -37.824 -5.963 1.00 83.38 282 GLU A O 1
ATOM 2119 N N . ARG A 1 283 ? -0.247 -35.753 -5.611 1.00 78.50 283 ARG A N 1
ATOM 2120 C CA . ARG A 1 283 ? 0.259 -35.522 -6.967 1.00 78.50 283 ARG A CA 1
ATOM 2121 C C . ARG A 1 283 ? 1.698 -35.022 -6.921 1.00 78.50 283 ARG A C 1
ATOM 2123 O O . ARG A 1 283 ? 2.063 -34.244 -6.045 1.00 78.50 283 ARG A O 1
ATOM 2130 N N . ALA A 1 284 ? 2.510 -35.456 -7.880 1.00 73.50 284 ALA A N 1
ATOM 2131 C CA . ALA A 1 284 ? 3.817 -34.850 -8.096 1.00 73.50 284 ALA A CA 1
ATOM 2132 C C . ALA A 1 284 ? 3.645 -33.432 -8.680 1.00 73.50 284 ALA A C 1
ATOM 2134 O O . ALA A 1 284 ? 2.690 -33.220 -9.438 1.00 73.50 284 ALA A O 1
ATOM 2135 N N . PRO A 1 285 ? 4.546 -32.481 -8.369 1.00 65.94 285 PRO A N 1
ATOM 2136 C CA . PRO A 1 285 ? 4.645 -31.241 -9.133 1.00 65.94 285 PRO A CA 1
ATOM 2137 C C . PRO A 1 285 ? 4.931 -31.597 -10.599 1.00 65.94 285 PRO A C 1
ATOM 2139 O O . PRO A 1 285 ? 5.769 -32.466 -10.854 1.00 65.94 285 PRO A O 1
ATOM 2142 N N . VAL A 1 286 ? 4.212 -30.976 -11.536 1.00 61.56 286 VAL A N 1
ATOM 2143 C CA . VAL A 1 286 ? 4.421 -31.140 -12.987 1.00 61.56 286 VAL A CA 1
ATOM 2144 C C . VAL A 1 286 ? 5.259 -29.985 -13.504 1.00 61.56 286 VAL A C 1
ATOM 2146 O O . VAL A 1 286 ? 4.968 -28.847 -13.083 1.00 61.56 286 VAL A O 1
#

Sequence (286 aa):
MSRDLDLGLVLDGETKRRKGSQEIAGIDTLGAELARLAKLPNIHPESLARELRSVRWTAPSGIEVRSIDLWLPETRPVPAFMDSEKRKLVVVSPFLDDGFVSTLAQSTAKSRDRTLVTTLSALRKLGSASRAALADFKILSLNAPDPEGDDERAISSAVPGQDDQEGETGNAAEHTGLHAKLFAAIGGSSIDIVTGSANATDRAWSARNAEAVARFTGGQSEIDGVAAIVGSAFPVAPIILDTLAETQADVDNRRLEELRLTIAELPLTLQRDAKTFTLTSERAPV

Radius of gyration: 22.11 Å; chains: 1; bounding box: 64×58×51 Å

Secondary structure (DSSP, 8-state):
----B------EEESS--TTEE--BSHHHHHHHHHHHHT-TT--HHHHHHHHHH-EEEPSTT-EEEEEEEE-TT--PPPTTTT-TT-EEEEE-S-B-HHHHHHHHHHTTT-SEEEEEE-HHHHHTS-HHHHHHTTTSEEEE-PPPPSS---S------------------------SB---EEEEEETTEEEEEEES--BSHHHHTT-S-EEEEEEEE-HHHHHHHHHHHHHSEE--HHHHHH-PPPHHHHHHHHHHHHHHHHHTS-EEEEEETTEEEEEESS---

Foldseek 3Di:
DALDLADDWDKDKDLDDDVQWDQAPAPLVVQLVVCVVVVDPPDHSVVSSVVSRSITIHTPPQKDWHHKHKFAAPRQDDDFCPPLQQWAKEWAFAAAEQVLLVVCLVVCVRYQHAEYEYALLRLQRYDPVSLVSCPSYFYWYKDFFDPPAPPDDPPDPDDDDDDDDDDPPPPPRSRRIRHWGWIWTDDDFKIKIKTWNQGSYCCSNVNVHTIIIIIMMGGNVVVVSSVVSVVVTHTDDSVNSNVRHDDPVSVVVVVVVVQVVLVVPFPWDWDDDPPDTDIDGPDDRD

pLDDT: mean 82.22, std 18.95, range [26.92, 97.25]